Protein AF-A0A519CTB3-F1 (afdb_monomer_lite)

pLDDT: mean 75.97, std 19.86, range [38.28, 97.56]

Radius of gyration: 33.03 Å; chains: 1; bounding box: 49×67×105 Å

Structure (mmCIF, N/CA/C/O backbone):
data_AF-A0A519CTB3-F1
#
_entry.id   AF-A0A519CTB3-F1
#
loop_
_atom_site.group_PDB
_atom_site.id
_atom_site.type_symbol
_atom_site.label_atom_id
_atom_site.label_alt_id
_atom_site.label_comp_id
_atom_site.label_asym_id
_atom_site.label_entity_id
_atom_site.label_seq_id
_atom_site.pdbx_PDB_ins_code
_atom_site.Cartn_x
_atom_site.Cartn_y
_atom_site.Cartn_z
_atom_site.occupancy
_atom_site.B_iso_or_equiv
_atom_site.auth_seq_id
_atom_site.auth_comp_id
_atom_site.auth_asym_id
_atom_site.auth_atom_id
_atom_site.pdbx_PDB_model_num
ATOM 1 N N . MET A 1 1 ? 29.765 -20.180 -61.107 1.00 42.50 1 MET A N 1
ATOM 2 C CA . MET A 1 1 ? 29.931 -19.111 -60.100 1.00 42.50 1 MET A CA 1
ATOM 3 C C . MET A 1 1 ? 29.070 -17.941 -60.544 1.00 42.50 1 MET A C 1
ATOM 5 O O . MET A 1 1 ? 29.438 -17.274 -61.499 1.00 42.50 1 MET A O 1
ATOM 9 N N . ALA A 1 2 ? 27.883 -17.776 -59.957 1.00 43.88 2 ALA A N 1
ATOM 10 C CA . ALA A 1 2 ? 26.966 -16.684 -60.282 1.00 43.88 2 ALA A CA 1
ATOM 11 C C . ALA A 1 2 ? 26.947 -15.714 -59.097 1.00 43.88 2 ALA A C 1
ATOM 13 O O . ALA A 1 2 ? 26.606 -16.096 -57.981 1.00 43.88 2 ALA A O 1
ATOM 14 N N . ASN A 1 3 ? 27.407 -14.494 -59.353 1.00 51.97 3 ASN A N 1
ATOM 15 C CA . ASN A 1 3 ? 27.504 -13.402 -58.399 1.00 51.97 3 ASN A CA 1
ATOM 16 C C . ASN A 1 3 ? 26.120 -12.737 -58.291 1.00 51.97 3 ASN A C 1
ATOM 18 O O . ASN A 1 3 ? 25.707 -12.028 -59.205 1.00 51.97 3 ASN A O 1
ATOM 22 N N . LEU A 1 4 ? 25.376 -13.031 -57.222 1.00 49.34 4 LEU A N 1
ATOM 23 C CA . LEU A 1 4 ? 24.063 -12.444 -56.924 1.00 49.34 4 LEU A CA 1
ATOM 24 C C . LEU A 1 4 ? 24.237 -11.273 -55.949 1.00 49.34 4 LEU A C 1
ATOM 26 O O . LEU A 1 4 ? 23.807 -11.319 -54.801 1.00 49.34 4 LEU A O 1
ATOM 30 N N . GLY A 1 5 ? 24.900 -10.217 -56.419 1.00 56.78 5 GLY A N 1
ATOM 31 C CA . GLY A 1 5 ? 24.851 -8.895 -55.804 1.00 56.78 5 GLY A CA 1
ATOM 32 C C . GLY A 1 5 ? 23.564 -8.186 -56.214 1.00 56.78 5 GLY A C 1
ATOM 33 O O . GLY A 1 5 ? 23.578 -7.342 -57.105 1.00 56.78 5 GLY A O 1
ATOM 34 N N . THR A 1 6 ? 22.434 -8.548 -55.604 1.00 58.88 6 THR A N 1
ATOM 35 C CA . THR A 1 6 ? 21.199 -7.758 -55.698 1.00 58.88 6 THR A CA 1
ATOM 36 C C . THR A 1 6 ? 21.351 -6.526 -54.820 1.00 58.88 6 THR A C 1
ATOM 38 O O . THR A 1 6 ? 21.014 -6.520 -53.637 1.00 58.88 6 THR A O 1
ATOM 41 N N . GLU A 1 7 ? 21.940 -5.499 -55.411 1.00 60.94 7 GLU A N 1
ATOM 42 C CA . GLU A 1 7 ? 22.089 -4.180 -54.829 1.00 60.94 7 GLU A CA 1
ATOM 43 C C . GLU A 1 7 ? 20.698 -3.561 -54.593 1.00 60.94 7 GLU A C 1
ATOM 45 O O . GLU A 1 7 ? 19.914 -3.412 -55.534 1.00 60.94 7 GLU A O 1
ATOM 50 N N . LEU A 1 8 ? 20.353 -3.249 -53.334 1.00 60.72 8 LEU A N 1
ATOM 51 C CA . LEU A 1 8 ? 19.070 -2.615 -53.014 1.00 60.72 8 LEU A CA 1
ATOM 52 C C . LEU A 1 8 ? 18.963 -1.254 -53.734 1.00 60.72 8 LEU A C 1
ATOM 54 O O . LEU A 1 8 ? 19.921 -0.470 -53.716 1.00 60.72 8 LEU A O 1
ATOM 58 N N . PRO A 1 9 ? 17.807 -0.945 -54.350 1.00 66.88 9 PRO A N 1
ATOM 59 C CA . PRO A 1 9 ? 17.626 0.272 -55.130 1.00 66.88 9 PRO A CA 1
ATOM 60 C C . PRO A 1 9 ? 17.802 1.528 -54.262 1.00 66.88 9 PRO A C 1
ATOM 62 O O . PRO A 1 9 ? 17.438 1.551 -53.089 1.00 66.88 9 PRO A O 1
ATOM 65 N N . ALA A 1 10 ? 18.362 2.592 -54.848 1.00 60.34 10 ALA A N 1
ATOM 66 C CA . ALA A 1 10 ? 18.858 3.774 -54.128 1.00 60.34 10 ALA A CA 1
ATOM 67 C C . ALA A 1 10 ? 17.827 4.472 -53.212 1.00 60.34 10 ALA A C 1
ATOM 69 O O . ALA A 1 10 ? 18.208 5.069 -52.213 1.00 60.34 10 ALA A O 1
ATOM 70 N N . HIS A 1 11 ? 16.528 4.345 -53.498 1.00 60.34 11 HIS A N 1
ATOM 71 C CA . HIS A 1 11 ? 15.447 4.905 -52.675 1.00 60.34 11 HIS A CA 1
ATOM 72 C C . HIS A 1 11 ? 15.168 4.117 -51.378 1.00 60.34 11 HIS A C 1
ATOM 74 O O . HIS A 1 11 ? 14.532 4.644 -50.475 1.00 60.34 11 HIS A O 1
ATOM 80 N N . LEU A 1 12 ? 15.641 2.869 -51.279 1.00 57.09 12 LEU A N 1
ATOM 81 C CA . LEU A 1 12 ? 15.591 2.018 -50.079 1.00 57.09 12 LEU A CA 1
ATOM 82 C C . LEU A 1 12 ? 16.887 2.089 -49.256 1.00 57.09 12 LEU A C 1
ATOM 84 O O . LEU A 1 12 ? 16.923 1.632 -48.119 1.00 57.09 12 LEU A O 1
ATOM 88 N N . ARG A 1 13 ? 17.953 2.663 -49.827 1.00 61.25 13 ARG A N 1
ATOM 89 C CA . ARG A 1 13 ? 19.207 2.974 -49.123 1.00 61.25 13 ARG A CA 1
ATOM 90 C C . ARG A 1 13 ? 19.166 4.292 -48.369 1.00 61.25 13 ARG A C 1
ATOM 92 O O . ARG A 1 13 ? 20.109 4.602 -47.648 1.00 61.25 13 ARG A O 1
ATOM 99 N N . GLN A 1 14 ? 18.117 5.085 -48.565 1.00 56.69 14 GLN A N 1
ATOM 100 C CA . GLN A 1 14 ? 17.962 6.309 -47.814 1.00 56.69 14 GLN A CA 1
ATOM 101 C C . GLN A 1 14 ? 17.645 5.926 -46.377 1.00 56.69 14 GLN A C 1
ATOM 103 O O . GLN A 1 14 ? 16.571 5.405 -46.084 1.00 56.69 14 GLN A O 1
ATOM 108 N N . GLU A 1 15 ? 18.640 6.146 -45.527 1.00 58.44 15 GLU A N 1
ATOM 109 C CA . GLU A 1 15 ? 18.605 6.080 -44.079 1.00 58.44 15 GLU A CA 1
ATOM 110 C C . GLU A 1 15 ? 17.418 6.918 -43.590 1.00 58.44 15 GLU A C 1
ATOM 112 O O . GLU A 1 15 ? 17.525 8.112 -43.311 1.00 58.44 15 GLU A O 1
ATOM 117 N N . GLN A 1 16 ? 16.231 6.307 -43.574 1.00 56.34 16 GLN A N 1
ATOM 118 C CA . GLN A 1 16 ? 15.112 6.794 -42.795 1.00 56.34 16 GLN A CA 1
ATOM 119 C C . GLN A 1 16 ? 15.614 6.721 -41.368 1.00 56.34 16 GLN A C 1
ATOM 121 O O . GLN A 1 16 ? 15.609 5.654 -40.755 1.00 56.34 16 GLN A O 1
ATOM 126 N N . VAL A 1 17 ? 16.116 7.857 -40.883 1.00 60.47 17 VAL A N 1
ATOM 127 C CA . VAL A 1 17 ? 16.358 8.122 -39.472 1.00 60.47 17 VAL A CA 1
ATOM 128 C C . VAL A 1 17 ? 15.037 7.814 -38.798 1.00 60.47 17 VAL A C 1
ATOM 130 O O . VAL A 1 17 ? 14.097 8.605 -38.841 1.00 60.47 17 VAL A O 1
ATOM 133 N N . ASN A 1 18 ? 14.918 6.579 -38.325 1.00 59.16 18 ASN A N 1
ATOM 134 C CA . ASN A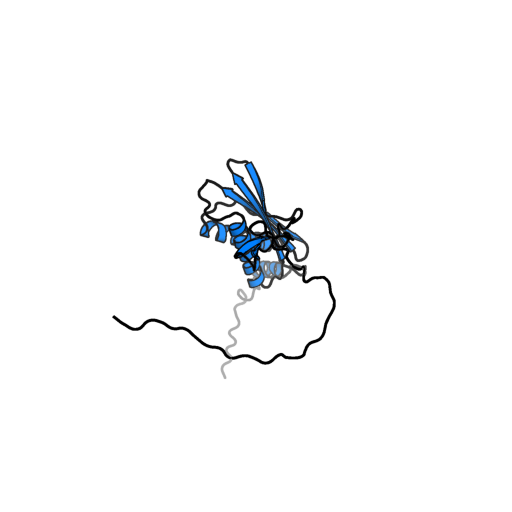 1 18 ? 13.665 6.057 -37.843 1.00 59.16 18 ASN A CA 1
ATOM 135 C C . ASN A 1 18 ? 13.367 6.896 -36.598 1.00 59.16 18 ASN A C 1
ATOM 137 O O . ASN A 1 18 ? 14.158 6.853 -35.654 1.00 59.16 18 ASN A O 1
ATOM 141 N N . PRO A 1 19 ? 12.300 7.710 -36.567 1.00 61.31 19 PRO A N 1
ATOM 142 C CA . PRO A 1 19 ? 12.021 8.538 -35.399 1.00 61.31 19 PRO A CA 1
ATOM 143 C C . PRO A 1 19 ? 11.852 7.661 -34.149 1.00 61.31 19 PRO A C 1
ATOM 145 O O . PRO A 1 19 ? 12.182 8.089 -33.048 1.00 61.31 19 PRO A O 1
ATOM 148 N N . ALA A 1 20 ? 11.461 6.391 -34.328 1.00 56.59 20 ALA A N 1
ATOM 149 C CA . ALA A 1 20 ? 11.456 5.384 -33.276 1.00 56.59 20 ALA A CA 1
ATOM 150 C C . ALA A 1 20 ? 12.860 5.041 -32.741 1.00 56.59 20 ALA A C 1
ATOM 152 O O . ALA A 1 20 ? 12.996 4.794 -31.550 1.00 56.59 20 ALA A O 1
ATOM 153 N N . ALA A 1 21 ? 13.910 5.063 -33.569 1.00 58.66 21 ALA A N 1
ATOM 154 C CA . ALA A 1 21 ? 15.285 4.841 -33.120 1.00 58.66 21 ALA A CA 1
ATOM 155 C C . ALA A 1 21 ? 15.786 5.989 -32.231 1.00 58.66 21 ALA A C 1
ATOM 157 O O . ALA A 1 21 ? 16.443 5.722 -31.232 1.00 58.66 21 ALA A O 1
ATOM 158 N N . ASN A 1 22 ? 15.406 7.240 -32.516 1.00 58.88 22 ASN A N 1
ATOM 159 C CA . ASN A 1 22 ? 15.711 8.374 -31.632 1.00 58.88 22 ASN A CA 1
ATOM 160 C C . ASN A 1 22 ? 14.874 8.366 -30.344 1.00 58.88 22 ASN A C 1
ATOM 162 O O . ASN A 1 22 ? 15.372 8.768 -29.297 1.00 58.88 22 ASN A O 1
ATOM 166 N N . ILE A 1 23 ? 13.631 7.878 -30.390 1.00 62.22 23 ILE A N 1
ATOM 167 C CA . ILE A 1 23 ? 12.803 7.690 -29.188 1.00 62.22 23 ILE A CA 1
ATOM 168 C C . ILE A 1 23 ? 13.367 6.555 -28.314 1.00 62.22 23 ILE A C 1
ATOM 170 O O . ILE A 1 23 ? 13.446 6.706 -27.098 1.00 62.22 23 ILE A O 1
ATOM 174 N N . MET A 1 24 ? 13.830 5.453 -28.915 1.00 60.41 24 MET A N 1
ATOM 175 C CA . MET A 1 24 ? 14.494 4.358 -28.194 1.00 60.41 24 MET A CA 1
ATOM 176 C C . MET A 1 24 ? 15.875 4.766 -27.659 1.00 60.41 24 MET A C 1
ATOM 178 O O . MET A 1 24 ? 16.195 4.460 -26.514 1.00 60.41 24 MET A O 1
ATOM 182 N N . ALA A 1 25 ? 16.665 5.519 -28.429 1.00 57.06 25 ALA A N 1
ATOM 183 C CA . ALA A 1 25 ? 17.944 6.065 -27.972 1.00 57.06 25 ALA A CA 1
ATOM 184 C C . ALA A 1 25 ? 17.763 7.106 -26.851 1.00 57.06 25 ALA A C 1
ATOM 186 O O . ALA A 1 25 ? 18.554 7.134 -25.913 1.00 57.06 25 ALA A O 1
ATOM 187 N N . GLY A 1 26 ? 16.693 7.909 -26.893 1.00 51.91 26 GLY A N 1
ATOM 188 C CA . GLY A 1 26 ? 16.319 8.828 -25.813 1.00 51.91 26 GLY A CA 1
ATOM 189 C C . GLY A 1 26 ? 15.826 8.120 -24.547 1.00 51.91 26 GLY A C 1
ATOM 190 O O . GLY A 1 26 ? 16.035 8.625 -23.448 1.00 51.91 26 GLY A O 1
ATOM 191 N N . ALA A 1 27 ? 15.230 6.930 -24.680 1.00 54.47 27 ALA A N 1
ATOM 192 C CA . ALA A 1 27 ? 14.841 6.086 -23.549 1.00 54.47 27 ALA A CA 1
ATOM 193 C C . ALA A 1 27 ? 16.037 5.357 -22.903 1.00 54.47 27 ALA A C 1
ATOM 195 O O . ALA A 1 27 ? 16.021 5.118 -21.700 1.00 54.47 27 ALA A O 1
ATOM 196 N N . MET A 1 28 ? 17.085 5.040 -23.674 1.00 52.53 28 MET A N 1
ATOM 197 C CA . MET A 1 28 ? 18.333 4.445 -23.160 1.00 52.53 28 MET A CA 1
ATOM 198 C C . MET A 1 28 ? 19.359 5.485 -22.675 1.00 52.53 28 MET A C 1
ATOM 200 O O . MET A 1 28 ? 20.374 5.115 -22.095 1.00 52.53 28 MET A O 1
ATOM 204 N N . GLY A 1 29 ? 19.116 6.775 -22.925 1.00 47.62 29 GLY A N 1
ATOM 205 C CA . GLY A 1 29 ? 20.031 7.880 -22.627 1.00 47.62 29 GLY A CA 1
ATOM 206 C C . GLY A 1 29 ? 19.756 8.632 -21.324 1.00 47.62 29 GLY A C 1
ATOM 207 O O . GLY A 1 29 ? 20.293 9.726 -21.154 1.00 47.62 29 GLY A O 1
ATOM 208 N N . GLN A 1 30 ? 18.935 8.098 -20.409 1.00 50.25 30 GLN A N 1
ATOM 209 C CA . GLN A 1 30 ? 18.896 8.632 -19.047 1.00 50.25 30 GLN A CA 1
ATOM 210 C C . GLN A 1 30 ? 20.240 8.324 -18.388 1.00 50.25 30 GLN A C 1
ATOM 212 O O . GLN A 1 30 ? 20.550 7.185 -18.053 1.00 50.25 30 GLN A O 1
ATOM 217 N N . SER A 1 31 ? 21.056 9.371 -18.283 1.00 43.72 31 SER A N 1
ATOM 218 C CA . SER A 1 31 ? 22.249 9.444 -17.450 1.00 43.72 31 SER A CA 1
ATOM 219 C C . SER A 1 31 ? 22.019 8.695 -16.145 1.00 43.72 31 SER A C 1
ATOM 221 O O . SER A 1 31 ? 21.027 8.968 -15.473 1.00 43.72 31 SER A O 1
ATOM 223 N N . ALA A 1 32 ? 22.938 7.780 -15.841 1.00 48.81 32 ALA A N 1
ATOM 224 C CA . ALA A 1 32 ? 22.976 6.938 -14.656 1.00 48.81 32 ALA A CA 1
ATOM 225 C C . ALA A 1 32 ? 22.819 7.760 -13.365 1.00 48.81 32 ALA A C 1
ATOM 227 O O . ALA A 1 32 ? 23.792 8.158 -12.731 1.00 48.81 32 ALA A O 1
ATOM 228 N N . VAL A 1 33 ? 21.573 8.033 -12.994 1.00 52.78 33 VAL A N 1
ATOM 229 C CA . VAL A 1 33 ? 21.164 7.943 -11.603 1.00 52.78 33 VAL A CA 1
ATOM 230 C C . VAL A 1 33 ? 21.009 6.448 -11.377 1.00 52.78 33 VAL A C 1
ATOM 232 O O . VAL A 1 33 ? 20.289 5.777 -12.116 1.00 52.78 33 VAL A O 1
ATOM 235 N N . ASP A 1 34 ? 21.813 5.903 -10.478 1.00 60.69 34 ASP A N 1
ATOM 236 C CA . ASP A 1 34 ? 21.799 4.482 -10.151 1.00 60.69 34 ASP A CA 1
ATOM 237 C C . ASP A 1 34 ? 20.467 4.208 -9.432 1.00 60.69 34 ASP A C 1
ATOM 239 O O . ASP A 1 34 ? 20.341 4.440 -8.235 1.00 60.69 34 ASP A O 1
ATOM 243 N N . GLY A 1 35 ? 19.405 3.907 -10.187 1.00 71.31 35 GLY A N 1
ATOM 244 C CA . GLY A 1 35 ? 18.074 3.689 -9.621 1.00 71.31 35 GLY A CA 1
ATOM 245 C C . GLY A 1 35 ? 16.900 3.863 -10.596 1.00 71.31 35 GLY A C 1
ATOM 246 O O . GLY A 1 35 ? 17.015 4.513 -11.640 1.00 71.31 35 GLY A O 1
ATOM 247 N N . PRO A 1 36 ? 15.735 3.267 -10.284 1.00 82.50 36 PRO A N 1
ATOM 248 C CA . PRO A 1 36 ? 14.511 3.442 -11.058 1.00 82.50 36 PRO A CA 1
ATOM 249 C C . PRO A 1 36 ? 14.002 4.886 -11.017 1.00 82.50 36 PRO A C 1
ATOM 251 O O . PRO A 1 36 ? 14.057 5.558 -9.992 1.00 82.50 36 PRO A O 1
ATOM 254 N N . SER A 1 37 ? 13.406 5.349 -12.121 1.00 89.62 37 SER A N 1
ATOM 255 C CA . SER A 1 37 ? 12.709 6.642 -12.127 1.00 89.62 37 SER A CA 1
ATOM 256 C C . SER A 1 37 ? 11.561 6.667 -11.106 1.00 89.62 37 SER A C 1
ATOM 258 O O . SER A 1 37 ? 10.799 5.704 -10.996 1.00 89.62 37 SER A O 1
ATOM 260 N N . GLU A 1 38 ? 11.364 7.799 -10.430 1.00 89.31 38 GLU A N 1
ATOM 261 C CA . GLU A 1 38 ? 10.270 7.987 -9.465 1.00 89.31 38 GLU A CA 1
ATOM 262 C C . GLU A 1 38 ? 8.888 7.723 -10.093 1.00 89.31 38 GLU A C 1
ATOM 264 O O . GLU A 1 38 ? 8.010 7.118 -9.482 1.00 89.31 38 GLU A O 1
ATOM 269 N N . ALA A 1 39 ? 8.707 8.087 -11.367 1.00 91.75 39 ALA A N 1
ATOM 270 C CA . ALA A 1 39 ? 7.480 7.807 -12.112 1.00 91.75 39 ALA A CA 1
ATOM 271 C C . ALA A 1 39 ? 7.214 6.298 -12.277 1.00 91.75 39 ALA A C 1
ATOM 273 O O . ALA A 1 39 ? 6.059 5.862 -12.241 1.00 91.75 39 ALA A O 1
ATOM 274 N N . LEU A 1 40 ? 8.270 5.496 -12.453 1.00 91.81 40 LEU A N 1
ATOM 275 C CA . LEU A 1 40 ? 8.165 4.041 -12.507 1.00 91.81 40 LEU A CA 1
ATOM 276 C C . LEU A 1 40 ? 7.801 3.472 -11.134 1.00 91.81 40 LEU A C 1
ATOM 278 O O . LEU A 1 40 ? 6.879 2.663 -11.062 1.00 91.81 40 LEU A O 1
ATOM 282 N N . LEU A 1 41 ? 8.467 3.919 -10.066 1.00 93.38 41 LEU A N 1
ATOM 283 C CA . LEU A 1 41 ? 8.158 3.501 -8.693 1.00 93.38 41 LEU A CA 1
ATOM 284 C C . LEU A 1 41 ? 6.700 3.809 -8.334 1.00 93.38 41 LEU A C 1
ATOM 286 O O . LEU A 1 41 ? 5.969 2.919 -7.903 1.00 93.38 41 LEU A O 1
ATOM 290 N N . ARG A 1 42 ? 6.229 5.022 -8.644 1.00 94.50 42 ARG A N 1
ATOM 291 C CA . ARG A 1 42 ? 4.836 5.433 -8.428 1.00 94.50 42 ARG A CA 1
ATOM 292 C C . ARG A 1 42 ? 3.849 4.540 -9.168 1.00 94.50 42 ARG A C 1
ATOM 294 O O . ARG A 1 42 ? 2.853 4.107 -8.591 1.00 94.50 42 ARG A O 1
ATOM 301 N N . ARG A 1 43 ? 4.155 4.186 -10.422 1.00 95.25 43 ARG A N 1
ATOM 302 C CA . ARG A 1 43 ? 3.344 3.243 -11.205 1.00 95.25 43 ARG A CA 1
ATOM 303 C C . ARG A 1 43 ? 3.361 1.832 -10.609 1.00 95.25 43 ARG A C 1
ATOM 305 O O . ARG A 1 43 ? 2.322 1.174 -10.616 1.00 95.25 43 ARG A O 1
ATOM 312 N N . ILE A 1 44 ? 4.507 1.353 -10.126 1.00 94.81 44 ILE A N 1
ATOM 313 C CA . ILE A 1 44 ? 4.619 0.038 -9.480 1.00 94.81 44 ILE A CA 1
ATOM 314 C C . ILE A 1 44 ? 3.739 -0.000 -8.224 1.00 94.81 44 ILE A C 1
ATOM 316 O O . ILE A 1 44 ? 2.898 -0.896 -8.120 1.00 94.81 44 ILE A O 1
ATOM 320 N N . CYS A 1 45 ? 3.858 0.994 -7.339 1.00 95.56 45 CYS A N 1
ATOM 321 C CA . CYS A 1 45 ? 3.046 1.097 -6.124 1.00 95.56 45 CYS A CA 1
ATOM 322 C C . CYS A 1 45 ? 1.552 1.156 -6.439 1.00 95.56 45 CYS A C 1
ATOM 324 O O . CYS A 1 45 ? 0.761 0.396 -5.888 1.00 95.56 45 CYS A O 1
ATOM 326 N N . GLU A 1 46 ? 1.160 2.015 -7.378 1.00 96.25 46 GLU A N 1
ATOM 327 C CA . GLU A 1 46 ? -0.235 2.190 -7.774 1.00 96.25 46 GLU A CA 1
ATOM 328 C C . GLU A 1 46 ? -0.869 0.885 -8.274 1.00 96.25 46 GLU A C 1
ATOM 330 O O . GLU A 1 46 ? -1.988 0.536 -7.887 1.00 96.25 46 GLU A O 1
ATOM 335 N N . VAL A 1 47 ? -0.157 0.135 -9.118 1.00 97.12 47 VAL A N 1
ATOM 336 C CA . VAL A 1 47 ? -0.653 -1.140 -9.648 1.00 97.12 47 VAL A CA 1
ATOM 337 C C . VAL A 1 47 ? -0.718 -2.209 -8.557 1.00 97.12 47 VAL A C 1
ATOM 339 O O . VAL A 1 47 ? -1.713 -2.936 -8.501 1.00 97.12 47 VAL A O 1
ATOM 342 N N . ALA A 1 48 ? 0.302 -2.303 -7.701 1.00 97.19 48 ALA A N 1
ATOM 343 C CA . ALA A 1 48 ? 0.350 -3.264 -6.600 1.00 97.19 48 ALA A CA 1
ATOM 344 C C . ALA A 1 48 ? -0.804 -3.032 -5.609 1.00 97.19 48 ALA A C 1
ATOM 346 O O . ALA A 1 48 ? -1.624 -3.928 -5.395 1.00 97.19 48 ALA A O 1
ATOM 347 N N . VAL A 1 49 ? -0.953 -1.800 -5.111 1.00 97.38 49 VAL A N 1
ATOM 348 C CA . VAL A 1 49 ? -2.006 -1.418 -4.157 1.00 97.38 49 VAL A CA 1
A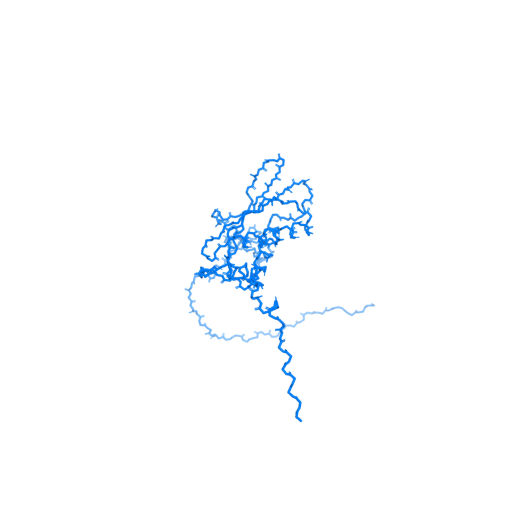TOM 349 C C . VAL A 1 49 ? -3.394 -1.658 -4.748 1.00 97.38 49 VAL A C 1
ATOM 351 O O . VAL A 1 49 ? -4.220 -2.333 -4.134 1.00 97.38 49 VAL A O 1
ATOM 354 N N . ARG A 1 50 ? -3.665 -1.200 -5.981 1.00 96.81 50 ARG A N 1
ATOM 355 C CA . ARG A 1 50 ? -4.990 -1.414 -6.593 1.00 96.81 50 ARG A CA 1
ATOM 356 C C . ARG A 1 50 ? -5.294 -2.883 -6.867 1.00 96.81 50 ARG A C 1
ATOM 358 O O . ARG A 1 50 ? -6.465 -3.263 -6.853 1.00 96.81 50 ARG A O 1
ATOM 365 N N . ARG A 1 51 ? -4.284 -3.716 -7.134 1.00 97.12 51 ARG A N 1
ATOM 366 C CA . ARG A 1 51 ? -4.481 -5.162 -7.304 1.00 97.12 51 ARG A CA 1
ATOM 367 C C . ARG A 1 51 ? -4.924 -5.805 -5.991 1.00 97.12 51 ARG A C 1
ATOM 369 O O . ARG A 1 51 ? -5.903 -6.550 -6.003 1.00 97.12 51 ARG A O 1
ATOM 376 N N . VAL A 1 52 ? -4.243 -5.497 -4.887 1.00 96.94 52 VAL A N 1
ATOM 377 C CA . VAL A 1 52 ? -4.598 -5.999 -3.550 1.00 96.94 52 VAL A CA 1
ATOM 378 C C . VAL A 1 52 ? -5.986 -5.505 -3.147 1.00 96.94 52 VAL A C 1
ATOM 380 O O . VAL A 1 52 ? -6.838 -6.323 -2.814 1.00 96.94 52 VAL A O 1
ATOM 383 N N . ALA A 1 53 ? -6.259 -4.209 -3.301 1.00 95.56 53 ALA A N 1
ATOM 384 C CA . ALA A 1 53 ? -7.541 -3.600 -2.957 1.00 95.56 53 ALA A CA 1
ATOM 385 C C . ALA A 1 53 ? -8.718 -4.277 -3.686 1.00 95.56 53 ALA A C 1
ATOM 387 O O . ALA A 1 53 ? -9.682 -4.710 -3.061 1.00 95.56 53 ALA A O 1
ATOM 388 N N . ARG A 1 54 ? -8.594 -4.504 -5.005 1.00 95.00 54 ARG A N 1
ATOM 389 C CA . ARG A 1 54 ? -9.606 -5.238 -5.792 1.00 95.00 54 ARG A CA 1
ATOM 390 C C . ARG A 1 54 ? -9.795 -6.681 -5.328 1.00 95.00 54 ARG A C 1
ATOM 392 O O . ARG A 1 54 ? -10.915 -7.175 -5.367 1.00 95.00 54 ARG A O 1
ATOM 399 N N . LYS A 1 55 ? -8.717 -7.360 -4.923 1.00 95.00 55 LYS A N 1
ATOM 400 C CA . LYS A 1 55 ? -8.768 -8.746 -4.433 1.00 95.00 55 LYS A CA 1
ATOM 401 C C . LYS A 1 55 ? -9.446 -8.841 -3.062 1.00 95.00 55 LYS A C 1
ATOM 403 O O . LYS A 1 55 ? -10.157 -9.811 -2.828 1.00 95.00 55 LYS A O 1
ATOM 408 N N . ARG A 1 56 ? -9.231 -7.849 -2.193 1.00 92.62 56 ARG A N 1
ATOM 409 C CA . ARG A 1 56 ? -9.813 -7.762 -0.843 1.00 92.62 56 ARG A CA 1
ATOM 410 C C . ARG A 1 56 ? -11.186 -7.070 -0.805 1.00 92.62 56 ARG A C 1
ATOM 412 O O . ARG A 1 56 ? -11.826 -7.043 0.234 1.00 92.62 56 ARG A O 1
ATOM 419 N N . GLY A 1 57 ? -11.658 -6.529 -1.932 1.00 92.50 57 GLY A N 1
ATOM 420 C CA . GLY A 1 57 ? -12.948 -5.832 -2.011 1.00 92.50 57 GLY A CA 1
ATOM 421 C C . GLY A 1 57 ? -12.942 -4.431 -1.393 1.00 92.50 57 GLY A C 1
ATOM 422 O O . GLY A 1 57 ? -14.003 -3.909 -1.075 1.00 92.50 57 GLY A O 1
ATOM 423 N N . VAL A 1 58 ? -11.764 -3.822 -1.245 1.00 94.19 58 VAL A N 1
ATOM 424 C CA . VAL A 1 58 ? -11.573 -2.511 -0.617 1.00 94.19 58 VAL A CA 1
ATOM 425 C C . VAL A 1 58 ? -11.423 -1.431 -1.689 1.00 94.19 58 VAL A C 1
ATOM 427 O O . VAL A 1 58 ? -10.735 -1.623 -2.697 1.00 94.19 58 VAL A O 1
ATOM 430 N N . ALA A 1 59 ? -12.064 -0.282 -1.488 1.00 94.25 59 ALA A N 1
ATOM 431 C CA . ALA A 1 59 ? -11.843 0.898 -2.314 1.00 94.25 59 ALA A CA 1
ATOM 432 C C . ALA A 1 59 ? -10.632 1.678 -1.789 1.00 94.25 59 ALA A C 1
ATOM 434 O O . ALA A 1 59 ? -10.484 1.870 -0.589 1.00 94.25 59 ALA A O 1
ATOM 435 N N . VAL A 1 60 ? -9.760 2.131 -2.689 1.00 95.19 60 VAL A N 1
ATOM 436 C CA . VAL A 1 60 ? -8.560 2.904 -2.338 1.00 95.19 60 VAL A CA 1
ATOM 437 C C . VAL A 1 60 ? -8.463 4.149 -3.200 1.00 95.19 60 VAL A C 1
ATOM 439 O O . VAL A 1 60 ? -8.758 4.113 -4.402 1.00 95.19 60 VAL A O 1
ATOM 442 N N . GLU A 1 61 ? -8.021 5.244 -2.594 1.00 94.69 61 GLU A N 1
ATOM 443 C CA . GLU A 1 61 ? -7.619 6.440 -3.321 1.00 94.69 61 GLU A CA 1
ATOM 444 C C . GLU A 1 61 ? -6.313 6.194 -4.089 1.00 94.69 61 GLU A C 1
ATOM 446 O O . GLU A 1 61 ? -5.700 5.125 -4.027 1.00 94.69 61 GLU A O 1
ATOM 451 N N . THR A 1 62 ? -5.884 7.179 -4.879 1.00 93.81 62 THR A N 1
ATOM 452 C CA . THR A 1 62 ? -4.612 7.054 -5.596 1.00 93.81 62 THR A CA 1
ATOM 453 C C . THR A 1 62 ? -3.462 7.135 -4.590 1.00 93.81 62 THR A C 1
ATOM 455 O O . THR A 1 62 ? -3.296 8.192 -3.974 1.00 93.81 62 THR A O 1
ATOM 458 N N . PRO A 1 63 ? -2.662 6.063 -4.431 1.00 94.56 63 PRO A N 1
ATOM 459 C CA . PRO A 1 63 ? -1.590 6.055 -3.452 1.00 94.56 63 PRO A CA 1
ATOM 460 C C . PRO A 1 63 ? -0.530 7.091 -3.819 1.00 94.56 63 PRO A C 1
ATOM 462 O O . PRO A 1 63 ? -0.227 7.316 -4.997 1.00 94.56 63 PRO A O 1
ATOM 465 N N . GLN A 1 64 ? 0.028 7.731 -2.800 1.00 94.50 64 GLN A N 1
ATOM 466 C CA . GLN A 1 64 ? 1.155 8.641 -2.955 1.00 94.50 64 GLN A CA 1
ATOM 467 C C . GLN A 1 64 ? 2.437 7.874 -2.653 1.00 94.50 64 GLN A C 1
ATOM 469 O O . GLN A 1 64 ? 2.463 7.055 -1.741 1.00 94.50 64 GLN A O 1
ATOM 474 N N . SER A 1 65 ? 3.491 8.118 -3.423 1.00 93.56 65 SER A N 1
ATOM 475 C CA . SER A 1 65 ? 4.787 7.484 -3.198 1.00 93.56 65 SER A CA 1
ATOM 476 C C . SER A 1 65 ? 5.898 8.507 -3.350 1.00 93.56 65 SER A C 1
ATOM 478 O O . SER A 1 65 ? 5.881 9.261 -4.326 1.00 93.56 65 SER A O 1
ATOM 480 N N . SER A 1 66 ? 6.868 8.476 -2.450 1.00 92.69 66 SER A N 1
ATOM 481 C CA . SER A 1 66 ? 8.134 9.194 -2.569 1.00 92.69 66 SER A CA 1
ATOM 482 C C . SER A 1 66 ? 9.284 8.228 -2.307 1.00 92.69 66 SER A C 1
ATOM 484 O O . SER A 1 66 ? 9.191 7.353 -1.448 1.00 92.69 66 SER A O 1
ATOM 486 N N . ALA A 1 67 ? 10.358 8.365 -3.078 1.00 89.94 67 ALA A N 1
ATOM 487 C CA . ALA A 1 67 ? 11.566 7.573 -2.904 1.00 89.94 67 ALA A CA 1
ATOM 488 C C . ALA A 1 67 ? 12.667 8.460 -2.325 1.00 89.94 67 ALA A C 1
ATOM 490 O O . ALA A 1 67 ? 12.937 9.538 -2.857 1.00 89.94 67 ALA A O 1
ATOM 491 N N . GLU A 1 68 ? 13.290 8.003 -1.247 1.00 88.50 68 GLU A N 1
ATOM 492 C CA . GLU A 1 68 ? 14.432 8.654 -0.619 1.00 88.50 68 GLU A CA 1
ATOM 493 C C . GLU A 1 68 ? 15.514 7.600 -0.388 1.00 88.50 68 GLU A C 1
ATOM 495 O O . GLU A 1 68 ? 15.312 6.655 0.370 1.00 88.50 68 GLU A O 1
ATOM 500 N N . GLN A 1 69 ? 16.650 7.742 -1.079 1.00 85.00 69 GLN A N 1
ATOM 501 C CA . GLN A 1 69 ? 17.730 6.744 -1.084 1.00 85.00 69 GLN A CA 1
ATOM 502 C C . GLN A 1 69 ? 17.197 5.357 -1.499 1.00 85.00 69 GLN A C 1
ATOM 504 O O . GLN A 1 69 ? 16.670 5.238 -2.603 1.00 85.00 69 GLN A O 1
ATOM 509 N N . ASP A 1 70 ? 17.276 4.364 -0.608 1.00 87.31 70 ASP A N 1
ATOM 510 C CA . ASP A 1 70 ? 16.792 2.988 -0.803 1.00 87.31 70 ASP A CA 1
ATOM 511 C C . ASP A 1 70 ? 15.459 2.728 -0.078 1.00 87.31 70 ASP A C 1
ATOM 513 O O . ASP A 1 70 ? 15.043 1.585 0.127 1.00 87.31 70 ASP A O 1
ATOM 517 N N . GLN A 1 71 ? 14.766 3.792 0.336 1.00 90.75 71 GLN A N 1
ATOM 518 C CA . GLN A 1 71 ? 13.506 3.704 1.057 1.00 90.75 71 GLN A CA 1
ATOM 519 C C . GLN A 1 71 ? 12.361 4.293 0.234 1.00 90.75 71 GLN A C 1
ATOM 521 O O . GLN A 1 71 ? 12.408 5.423 -0.258 1.00 90.75 71 GLN A O 1
ATOM 526 N N . LEU A 1 72 ? 11.308 3.499 0.072 1.00 93.12 72 LEU A N 1
ATOM 527 C CA . LEU A 1 72 ? 10.104 3.868 -0.649 1.00 93.12 72 LEU A CA 1
ATOM 528 C C . LEU A 1 72 ? 8.981 4.129 0.349 1.00 93.12 72 LEU A C 1
ATOM 530 O O . LEU A 1 72 ? 8.397 3.201 0.901 1.00 93.12 72 LEU A O 1
ATOM 534 N N . ASN A 1 73 ? 8.664 5.401 0.555 1.00 94.62 73 ASN A N 1
ATOM 535 C CA . ASN A 1 73 ? 7.566 5.818 1.412 1.00 94.62 73 ASN A CA 1
ATOM 536 C C . ASN A 1 73 ? 6.272 5.808 0.599 1.00 94.62 73 ASN A C 1
ATOM 538 O O . ASN A 1 73 ? 6.166 6.491 -0.423 1.00 94.62 73 ASN A O 1
ATOM 542 N N . VAL A 1 74 ? 5.286 5.028 1.035 1.00 95.50 74 VAL A N 1
ATOM 543 C CA . VAL A 1 74 ? 4.004 4.859 0.351 1.00 95.50 74 VAL A CA 1
ATOM 544 C C . VAL A 1 74 ? 2.874 5.209 1.302 1.00 95.50 74 VAL A C 1
ATOM 546 O O . VAL A 1 74 ? 2.715 4.600 2.353 1.00 95.50 74 VAL A O 1
ATOM 549 N N . THR A 1 75 ? 2.044 6.159 0.895 1.00 96.06 75 THR A N 1
ATOM 550 C CA . THR A 1 75 ? 0.831 6.541 1.613 1.00 96.06 75 THR A CA 1
ATOM 551 C C . THR A 1 75 ? -0.385 6.004 0.877 1.00 96.06 75 THR A C 1
ATOM 553 O O . THR A 1 75 ? -0.603 6.320 -0.298 1.00 96.06 75 THR A O 1
ATOM 556 N N . VAL A 1 76 ? -1.190 5.205 1.573 1.00 96.12 76 VAL A N 1
ATOM 557 C CA . VAL A 1 76 ? -2.420 4.601 1.055 1.00 96.12 76 VAL A CA 1
ATOM 558 C C . VAL A 1 76 ? -3.594 5.063 1.903 1.00 96.12 76 VAL A C 1
ATOM 560 O O . VAL A 1 76 ? -3.573 4.909 3.118 1.00 96.12 76 VAL A O 1
ATOM 563 N N . THR A 1 77 ? -4.638 5.564 1.250 1.00 95.62 77 THR A N 1
ATOM 564 C CA . THR A 1 77 ? -5.929 5.840 1.887 1.00 95.62 77 THR A CA 1
ATOM 565 C C . THR A 1 77 ? -6.947 4.854 1.342 1.00 95.62 77 THR A C 1
ATOM 567 O O . THR A 1 77 ? -7.204 4.841 0.133 1.00 95.62 77 THR A O 1
ATOM 570 N N . TYR A 1 78 ? -7.508 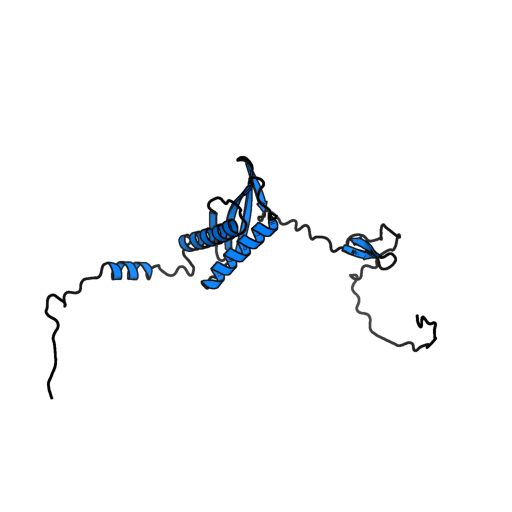4.012 2.205 1.00 94.88 78 TYR A N 1
ATOM 571 C CA . TYR A 1 78 ? -8.641 3.165 1.847 1.00 94.88 78 TYR A CA 1
ATOM 572 C C . TYR A 1 78 ? -9.949 3.783 2.332 1.00 94.88 78 TYR A C 1
ATOM 574 O O . TYR A 1 78 ? -9.960 4.542 3.293 1.00 94.88 78 TYR A O 1
ATOM 582 N N . VAL A 1 79 ? -11.048 3.489 1.646 1.00 93.19 79 VAL A N 1
ATOM 583 C CA . VAL A 1 79 ? -12.385 3.972 1.999 1.00 93.19 79 VAL A CA 1
ATOM 584 C C . VAL A 1 79 ? -13.127 2.848 2.704 1.00 93.19 79 VAL A C 1
ATOM 586 O O . VAL A 1 79 ? -13.309 1.777 2.118 1.00 93.19 79 VAL A O 1
ATOM 589 N N . ASP A 1 80 ? -13.556 3.096 3.939 1.00 90.25 80 ASP A N 1
ATOM 590 C CA . ASP A 1 80 ? -14.376 2.164 4.706 1.00 90.25 80 ASP A CA 1
ATOM 591 C C . ASP A 1 80 ? -15.861 2.522 4.568 1.00 90.25 80 ASP A C 1
ATOM 593 O O . ASP A 1 80 ? -16.361 3.475 5.168 1.00 90.25 80 ASP A O 1
ATOM 597 N N . ASP A 1 81 ? -16.574 1.748 3.750 1.00 87.19 81 ASP A N 1
ATOM 598 C CA . ASP A 1 81 ? -18.027 1.827 3.570 1.00 87.19 81 ASP A CA 1
ATOM 599 C C . ASP A 1 81 ? -18.792 0.788 4.419 1.00 87.19 81 ASP A C 1
ATOM 601 O O . ASP A 1 81 ? -19.979 0.539 4.186 1.00 87.19 81 ASP A O 1
ATOM 605 N N . GLY A 1 82 ? -18.121 0.162 5.396 1.00 84.50 82 GLY A N 1
ATOM 606 C CA . GLY A 1 82 ? -18.666 -0.895 6.248 1.00 84.50 82 GLY A CA 1
ATOM 607 C C . GLY A 1 82 ? -18.641 -2.291 5.619 1.00 84.50 82 GLY A C 1
ATOM 608 O O . GLY A 1 82 ? -19.254 -3.212 6.161 1.00 84.50 82 GLY A O 1
ATOM 609 N N . ARG A 1 83 ? -17.975 -2.466 4.467 1.00 86.12 83 ARG A N 1
ATOM 610 C CA . ARG A 1 83 ? -17.817 -3.769 3.786 1.00 86.12 83 ARG A CA 1
ATOM 611 C C . ARG A 1 83 ? -16.399 -4.323 3.841 1.00 86.12 83 ARG A C 1
ATOM 613 O O . ARG A 1 83 ? -16.173 -5.433 3.360 1.00 86.12 83 ARG A O 1
ATOM 620 N N . VAL A 1 84 ? -15.455 -3.560 4.383 1.00 90.00 84 VAL A N 1
ATOM 621 C CA . VAL A 1 84 ? -14.070 -3.993 4.562 1.00 90.00 84 VAL A CA 1
ATOM 622 C C . VAL A 1 84 ? -14.050 -5.107 5.612 1.00 90.00 84 VAL A C 1
ATOM 624 O O . VAL A 1 84 ? -14.478 -4.902 6.742 1.00 90.00 84 VAL A O 1
ATOM 627 N N . LEU A 1 85 ? -13.628 -6.310 5.209 1.00 88.94 85 LEU A N 1
ATOM 628 C CA . LEU A 1 85 ? -13.590 -7.491 6.086 1.00 88.94 85 LEU A CA 1
ATOM 629 C C . LEU A 1 85 ? -12.232 -7.700 6.758 1.00 88.94 85 LEU A C 1
ATOM 631 O O . LEU A 1 85 ? -12.160 -8.373 7.781 1.00 88.94 85 LEU A O 1
ATOM 635 N N . ASP A 1 86 ? -11.175 -7.171 6.151 1.00 92.25 86 ASP A N 1
ATOM 636 C CA . ASP A 1 86 ? -9.816 -7.283 6.665 1.00 92.25 86 ASP A CA 1
ATOM 637 C C . ASP A 1 86 ? -9.578 -6.249 7.768 1.00 92.25 86 ASP A C 1
ATOM 639 O O . ASP A 1 86 ? -10.124 -5.141 7.721 1.00 92.25 86 ASP A O 1
ATOM 643 N N . THR A 1 87 ? -8.719 -6.584 8.731 1.00 91.94 87 THR A N 1
ATOM 644 C CA . THR A 1 87 ? -8.221 -5.587 9.680 1.00 91.94 87 THR A CA 1
ATOM 645 C C . THR A 1 87 ? -7.304 -4.587 8.958 1.00 91.94 87 THR A C 1
ATOM 647 O O . THR A 1 87 ? -6.738 -4.893 7.900 1.00 91.94 87 THR A O 1
ATOM 650 N N . PRO A 1 88 ? -7.120 -3.371 9.501 1.00 91.81 88 PRO A N 1
ATOM 651 C CA . PRO A 1 88 ? -6.162 -2.414 8.949 1.00 91.81 88 PRO A CA 1
ATOM 652 C C . PRO A 1 88 ? -4.742 -2.988 8.836 1.00 91.81 88 PRO A C 1
ATOM 654 O O . PRO A 1 88 ? -4.043 -2.707 7.864 1.00 91.81 88 PRO A O 1
ATOM 657 N N . GLU A 1 89 ? -4.341 -3.829 9.790 1.00 92.25 89 GLU A N 1
ATOM 658 C CA . GLU A 1 89 ? -3.047 -4.520 9.821 1.00 92.25 89 GLU A CA 1
ATOM 659 C C . GLU A 1 89 ? -2.913 -5.529 8.679 1.00 92.25 89 GLU A C 1
ATOM 661 O O . GLU A 1 89 ? -1.934 -5.485 7.932 1.00 92.25 89 GLU A O 1
ATOM 666 N N . ASP A 1 90 ? -3.932 -6.369 8.466 1.00 94.12 90 ASP A N 1
ATOM 667 C CA . ASP A 1 90 ? -3.965 -7.331 7.359 1.00 94.12 90 ASP A CA 1
ATOM 668 C C . ASP A 1 90 ? -3.862 -6.629 5.998 1.00 94.12 90 ASP A C 1
ATOM 670 O O . ASP A 1 90 ? -3.200 -7.114 5.071 1.00 94.12 90 ASP A O 1
ATOM 674 N N . LEU A 1 91 ? -4.526 -5.476 5.861 1.00 94.50 91 LEU A N 1
ATOM 675 C CA . LEU A 1 91 ? -4.453 -4.653 4.658 1.00 94.50 91 LEU A CA 1
ATOM 676 C C . LEU A 1 91 ? -3.065 -4.046 4.480 1.00 94.50 91 LEU A C 1
ATOM 678 O O . LEU A 1 91 ? -2.517 -4.121 3.377 1.00 94.50 91 LEU A O 1
ATOM 682 N N . ALA A 1 92 ? -2.488 -3.478 5.539 1.00 95.00 92 ALA A N 1
ATOM 683 C CA . ALA A 1 92 ? -1.154 -2.898 5.501 1.00 95.00 92 ALA A CA 1
ATOM 684 C C . ALA A 1 92 ? -0.105 -3.932 5.081 1.00 95.00 92 ALA A C 1
ATOM 686 O O . ALA A 1 92 ? 0.583 -3.727 4.078 1.00 95.00 92 ALA A O 1
ATOM 687 N N . GLN A 1 93 ? -0.069 -5.084 5.753 1.00 95.25 93 GLN A N 1
ATOM 688 C CA . GLN A 1 93 ? 0.848 -6.177 5.427 1.00 95.25 93 GLN A CA 1
ATOM 689 C C . GLN A 1 93 ? 0.657 -6.663 3.987 1.00 95.25 93 GLN A C 1
ATOM 691 O O . GLN A 1 93 ? 1.624 -6.889 3.258 1.00 95.25 93 GLN A O 1
ATOM 696 N N . ALA A 1 94 ? -0.592 -6.794 3.525 1.00 96.56 94 ALA A N 1
ATOM 697 C CA . ALA A 1 94 ? -0.868 -7.222 2.158 1.00 96.56 94 ALA A CA 1
ATOM 698 C C . ALA A 1 94 ? -0.392 -6.204 1.109 1.00 96.56 94 ALA A C 1
ATOM 700 O O . ALA A 1 94 ? 0.114 -6.604 0.053 1.00 96.56 94 ALA A O 1
ATOM 701 N N . PHE A 1 95 ? -0.561 -4.903 1.366 1.00 97.06 95 PHE A N 1
ATOM 702 C CA . PHE A 1 95 ? -0.069 -3.851 0.479 1.00 97.06 95 PHE A CA 1
ATOM 703 C C . PHE A 1 95 ? 1.455 -3.819 0.449 1.00 97.06 95 PHE A C 1
ATOM 705 O O . PHE A 1 95 ? 2.030 -3.858 -0.640 1.00 97.06 95 PHE A O 1
ATOM 712 N N . GLU A 1 96 ? 2.095 -3.803 1.615 1.00 96.00 96 GLU A N 1
ATOM 713 C CA . GLU A 1 96 ? 3.548 -3.783 1.756 1.00 96.00 96 GLU A CA 1
ATOM 714 C C . GLU A 1 96 ? 4.186 -4.989 1.063 1.00 96.00 96 GLU A C 1
ATOM 716 O O . GLU A 1 96 ? 4.999 -4.823 0.150 1.00 96.00 96 GLU A O 1
ATOM 721 N N . HIS A 1 97 ? 3.716 -6.200 1.376 1.00 96.12 97 HIS A N 1
ATOM 722 C CA . HIS A 1 97 ? 4.212 -7.429 0.765 1.00 96.12 97 HIS A CA 1
ATOM 723 C C . HIS A 1 97 ? 4.054 -7.424 -0.762 1.00 96.12 97 HIS A C 1
ATOM 725 O O . HIS A 1 97 ? 4.954 -7.846 -1.498 1.00 96.12 97 HIS A O 1
ATOM 731 N N . SER A 1 98 ? 2.917 -6.931 -1.269 1.00 97.56 98 SER A N 1
ATOM 732 C CA . SER A 1 98 ? 2.691 -6.847 -2.712 1.00 97.56 98 SER A CA 1
ATOM 733 C C . SER A 1 98 ? 3.608 -5.830 -3.386 1.00 97.56 98 SER A C 1
ATOM 735 O O . SER A 1 98 ? 4.038 -6.087 -4.511 1.00 97.56 98 SER A O 1
ATOM 737 N N . ILE A 1 99 ? 3.877 -4.684 -2.758 1.00 96.31 99 ILE A N 1
ATOM 738 C CA . ILE A 1 99 ? 4.781 -3.660 -3.296 1.00 96.31 99 ILE A CA 1
ATOM 739 C C . ILE A 1 99 ? 6.209 -4.200 -3.304 1.00 96.31 99 ILE A C 1
ATOM 741 O O . ILE A 1 99 ? 6.857 -4.185 -4.349 1.00 96.31 99 ILE A O 1
ATOM 745 N N . GLN A 1 100 ? 6.665 -4.756 -2.183 1.00 95.38 100 GLN A N 1
ATOM 746 C CA . GLN A 1 100 ? 8.019 -5.275 -2.033 1.00 95.38 100 GLN A CA 1
ATOM 747 C C . GLN A 1 100 ? 8.301 -6.435 -2.992 1.00 95.38 100 GLN A C 1
ATOM 749 O O . GLN A 1 100 ? 9.324 -6.441 -3.675 1.00 95.38 100 GL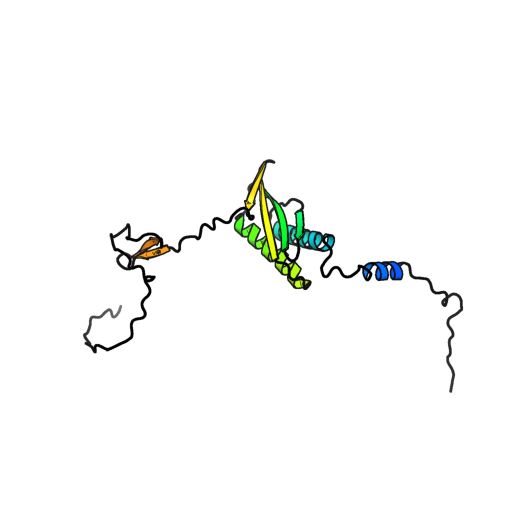N A O 1
ATOM 754 N N . THR A 1 101 ? 7.355 -7.368 -3.146 1.00 96.12 101 THR A N 1
ATOM 755 C CA . THR A 1 101 ? 7.468 -8.451 -4.137 1.00 96.12 101 THR A CA 1
ATOM 756 C C . THR A 1 101 ? 7.554 -7.892 -5.553 1.00 96.12 101 THR A C 1
ATOM 758 O O . THR A 1 101 ? 8.378 -8.325 -6.357 1.00 96.12 101 THR A O 1
ATOM 761 N N . GLU A 1 102 ? 6.716 -6.906 -5.880 1.00 95.62 102 GLU A N 1
ATOM 762 C CA . GLU A 1 102 ? 6.753 -6.275 -7.191 1.00 95.62 102 GLU A CA 1
ATOM 763 C C . GLU A 1 102 ? 8.061 -5.510 -7.414 1.00 95.62 102 GLU A C 1
ATOM 765 O O . GLU A 1 102 ? 8.493 -5.474 -8.555 1.00 95.62 102 GLU A O 1
ATOM 770 N N . LEU A 1 103 ? 8.712 -4.927 -6.408 1.00 93.88 103 LEU A N 1
ATOM 771 C CA . LEU A 1 103 ? 10.025 -4.278 -6.552 1.00 93.88 103 LEU A CA 1
ATOM 772 C C . LEU A 1 103 ? 11.143 -5.306 -6.758 1.00 93.88 103 LEU A C 1
ATOM 774 O O . LEU A 1 103 ? 11.892 -5.210 -7.735 1.00 93.88 103 LEU A O 1
ATOM 778 N N . ALA A 1 104 ? 11.170 -6.346 -5.923 1.00 93.00 104 ALA A N 1
ATOM 779 C CA . ALA A 1 104 ? 12.144 -7.430 -5.998 1.00 93.00 104 ALA A CA 1
ATOM 780 C C . ALA A 1 104 ? 12.108 -8.147 -7.359 1.00 93.00 104 ALA A C 1
ATOM 782 O O . ALA A 1 104 ? 13.151 -8.434 -7.944 1.00 93.00 104 ALA A O 1
ATOM 783 N N . LEU A 1 105 ? 10.915 -8.364 -7.928 1.00 94.12 105 LEU A N 1
ATOM 784 C CA . LEU A 1 105 ? 10.761 -8.976 -9.254 1.00 94.12 105 LEU A CA 1
ATOM 785 C C . LEU A 1 105 ? 11.350 -8.137 -10.401 1.00 94.12 105 LEU A C 1
ATOM 787 O O . LEU A 1 105 ? 11.675 -8.702 -11.445 1.00 94.12 105 LEU A O 1
ATOM 791 N N . LYS A 1 106 ? 11.491 -6.813 -10.242 1.00 92.81 106 LYS A N 1
ATOM 792 C CA . LYS A 1 106 ? 12.200 -5.961 -11.219 1.00 92.81 106 LYS A CA 1
ATOM 793 C C . LYS A 1 106 ? 13.686 -5.793 -10.885 1.00 92.81 106 LYS A C 1
ATOM 795 O O . LYS A 1 106 ? 14.388 -5.128 -11.641 1.00 92.81 106 LYS A O 1
ATOM 800 N N . GLY A 1 107 ? 14.164 -6.410 -9.804 1.00 91.25 107 GLY A N 1
ATOM 801 C CA . GLY A 1 107 ? 15.549 -6.306 -9.351 1.00 91.25 107 GLY A CA 1
ATOM 802 C C . GLY A 1 107 ? 15.859 -5.001 -8.619 1.00 91.25 107 GLY A C 1
ATOM 803 O O . GLY A 1 107 ? 17.009 -4.577 -8.629 1.00 91.25 107 GLY A O 1
ATOM 804 N N . TYR A 1 108 ? 14.852 -4.353 -8.027 1.00 91.06 108 TYR A N 1
ATOM 805 C CA . TYR A 1 108 ? 15.053 -3.172 -7.190 1.00 91.06 108 TYR A CA 1
ATOM 806 C C . TYR A 1 108 ? 15.106 -3.575 -5.717 1.00 91.06 108 TYR A C 1
ATOM 808 O O . TYR A 1 108 ? 14.194 -4.247 -5.235 1.00 91.06 108 TYR A O 1
ATOM 816 N N . ASP A 1 109 ? 16.154 -3.138 -5.022 1.00 89.62 109 ASP A N 1
ATOM 817 C CA . ASP A 1 109 ? 16.353 -3.371 -3.593 1.00 89.62 109 ASP A CA 1
ATOM 818 C C . ASP A 1 109 ? 15.927 -2.122 -2.813 1.00 89.62 109 ASP A C 1
ATOM 820 O O . ASP A 1 109 ? 16.733 -1.251 -2.514 1.00 89.62 109 ASP A O 1
ATOM 824 N N . PHE A 1 110 ? 14.617 -1.981 -2.595 1.00 90.25 110 PHE A N 1
ATOM 825 C CA . PHE A 1 110 ? 14.045 -0.891 -1.803 1.00 90.25 110 PHE A CA 1
ATOM 826 C C . PHE A 1 110 ? 13.300 -1.462 -0.605 1.00 90.25 110 PHE A C 1
ATOM 828 O O . PHE A 1 110 ? 12.498 -2.392 -0.738 1.00 90.25 110 PHE A O 1
ATOM 835 N N . SER A 1 111 ? 13.488 -0.831 0.548 1.00 90.94 111 SER A N 1
ATOM 836 C CA . SER A 1 111 ? 12.649 -1.059 1.724 1.00 90.94 111 SER A CA 1
ATOM 837 C C . SER A 1 111 ? 11.380 -0.215 1.611 1.00 90.94 111 SER A C 1
ATOM 839 O O . SER A 1 111 ? 11.452 0.973 1.303 1.00 90.94 111 SER A O 1
ATOM 841 N N . THR A 1 112 ? 10.204 -0.811 1.817 1.00 92.25 112 THR A N 1
ATOM 842 C CA . THR A 1 112 ? 8.920 -0.099 1.692 1.00 92.25 112 THR A CA 1
ATOM 843 C C . THR A 1 112 ? 8.434 0.336 3.069 1.00 92.25 112 THR A C 1
ATOM 845 O O . THR A 1 112 ? 8.234 -0.508 3.925 1.00 92.25 112 THR A O 1
ATOM 848 N N . ASN A 1 113 ? 8.192 1.631 3.269 1.00 93.69 113 ASN A N 1
ATOM 849 C CA . ASN A 1 113 ? 7.487 2.143 4.444 1.00 93.69 113 ASN A CA 1
ATOM 850 C C . ASN A 1 113 ? 6.052 2.471 4.058 1.00 93.69 113 ASN A C 1
ATOM 852 O O . ASN A 1 113 ? 5.818 3.375 3.249 1.00 93.69 113 ASN A O 1
ATOM 856 N N . LEU A 1 114 ? 5.085 1.782 4.653 1.00 94.06 114 LEU A N 1
ATOM 857 C CA . LEU A 1 114 ? 3.675 2.031 4.392 1.00 94.06 114 LEU A CA 1
ATOM 858 C C . LEU A 1 114 ? 3.057 2.917 5.482 1.00 94.06 114 LEU A C 1
ATOM 860 O O . LEU A 1 114 ? 3.147 2.626 6.670 1.00 94.06 114 LEU A O 1
ATOM 864 N N . SER A 1 115 ? 2.374 3.984 5.071 1.00 94.94 115 SER A N 1
ATOM 865 C CA . SER A 1 115 ? 1.436 4.728 5.914 1.00 94.94 115 SER A CA 1
ATOM 866 C C . SER A 1 115 ? 0.010 4.489 5.422 1.00 94.94 115 SER A C 1
ATOM 868 O O . SER A 1 115 ? -0.330 4.870 4.299 1.00 94.94 115 SER A O 1
ATOM 870 N N . LEU A 1 116 ? -0.819 3.853 6.248 1.00 94.62 116 LEU A N 1
ATOM 871 C CA . LEU A 1 116 ? -2.208 3.527 5.941 1.00 94.62 116 LEU A CA 1
ATOM 872 C C . LEU A 1 116 ? -3.161 4.495 6.643 1.00 94.62 116 LEU A C 1
ATOM 874 O O . LEU A 1 116 ? -3.092 4.703 7.855 1.00 94.62 116 LEU A O 1
ATOM 878 N N . PHE A 1 117 ? -4.092 5.033 5.868 1.00 94.88 117 PHE A N 1
ATOM 879 C CA . PHE A 1 117 ? -5.172 5.892 6.320 1.00 94.88 117 PHE A CA 1
ATOM 880 C C . PHE A 1 117 ? -6.514 5.250 5.974 1.00 94.88 117 PHE A C 1
ATOM 882 O O . PHE A 1 117 ? -6.665 4.638 4.913 1.00 94.88 117 PHE A O 1
ATOM 889 N N . CYS A 1 118 ? -7.493 5.423 6.851 1.00 92.81 118 CYS A N 1
ATOM 890 C CA . CYS A 1 118 ? -8.882 5.077 6.604 1.00 92.81 118 CYS A CA 1
ATOM 891 C C . CYS A 1 118 ? -9.667 6.359 6.348 1.00 92.81 118 CYS A C 1
ATOM 893 O O . CYS A 1 118 ? -9.576 7.308 7.123 1.00 92.81 118 CYS A O 1
ATOM 895 N N . SER A 1 119 ? -10.433 6.394 5.263 1.00 92.94 119 SER A N 1
ATOM 896 C CA . SER A 1 119 ? -11.434 7.421 5.035 1.00 92.94 119 SER A CA 1
ATOM 897 C C . SER A 1 119 ? -12.817 6.868 5.337 1.00 92.94 119 SER A C 1
ATOM 899 O O . SER A 1 119 ? -13.292 5.959 4.649 1.00 92.94 119 SER A O 1
ATOM 901 N N . LYS A 1 120 ? -13.473 7.444 6.343 1.00 89.69 120 LYS A N 1
ATOM 902 C CA . LYS A 1 120 ? -14.841 7.114 6.734 1.00 89.69 120 LYS A CA 1
ATOM 903 C C . LYS A 1 120 ? -15.675 8.385 6.698 1.00 89.69 120 LYS A C 1
ATOM 905 O O . LYS A 1 120 ? -15.335 9.379 7.323 1.00 89.69 120 LYS A O 1
ATOM 910 N N . GLU A 1 121 ? -16.732 8.378 5.888 1.00 82.88 121 GLU A N 1
ATOM 911 C CA . GLU A 1 121 ? -17.663 9.514 5.745 1.00 82.88 121 GLU A CA 1
ATOM 912 C C . GLU A 1 121 ? -17.000 10.863 5.376 1.00 82.88 121 GLU A C 1
ATOM 914 O O . GLU A 1 121 ? -17.560 11.931 5.608 1.00 82.88 121 GLU A O 1
ATOM 919 N N . GLY A 1 122 ? -15.828 10.822 4.732 1.00 77.19 122 GLY A N 1
ATOM 920 C CA . GLY A 1 122 ? -15.075 12.011 4.319 1.00 77.19 122 GLY A CA 1
ATOM 921 C C . GLY A 1 122 ? -14.064 12.519 5.351 1.00 77.19 122 GLY A C 1
ATOM 922 O O . GLY A 1 122 ? -13.308 13.438 5.039 1.00 77.19 122 GLY A O 1
ATOM 923 N N . GLU A 1 123 ? -13.993 11.905 6.531 1.00 84.38 123 GLU A N 1
ATOM 924 C CA . GLU A 1 123 ? -12.913 12.113 7.497 1.00 84.38 123 GLU A CA 1
ATOM 925 C C . GLU A 1 123 ? -11.790 11.105 7.228 1.00 84.38 123 GLU A C 1
ATOM 927 O O . GLU A 1 123 ? -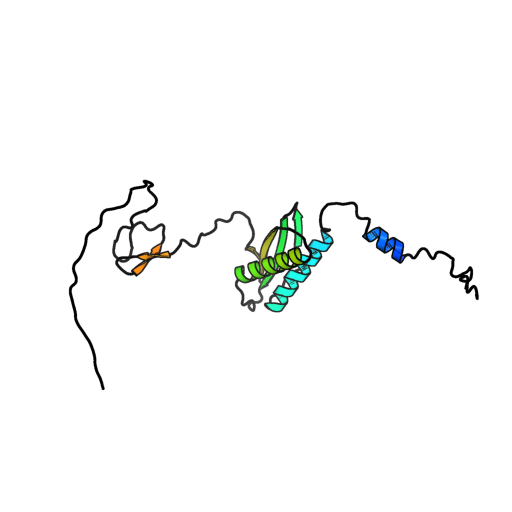12.061 9.959 6.873 1.00 84.38 123 GLU A O 1
ATOM 932 N N . ILE A 1 124 ? -10.530 11.547 7.314 1.00 88.12 124 ILE A N 1
ATOM 933 C CA . ILE A 1 124 ? -9.342 10.716 7.069 1.00 88.12 124 ILE A CA 1
ATOM 934 C C . ILE A 1 124 ? -8.609 10.526 8.395 1.00 88.12 124 ILE A C 1
ATOM 936 O O . ILE A 1 124 ? -8.078 11.485 8.957 1.00 88.12 124 ILE A O 1
ATOM 940 N N . GLU A 1 125 ? -8.536 9.284 8.858 1.00 87.44 125 GLU A N 1
ATOM 941 C CA . GLU A 1 125 ? -7.840 8.878 10.075 1.00 87.44 125 GLU A CA 1
ATOM 942 C C . GLU A 1 125 ? -6.578 8.087 9.719 1.00 87.44 125 GLU A C 1
ATOM 944 O O . GLU A 1 125 ? -6.598 7.208 8.855 1.00 87.44 125 GLU A O 1
ATOM 949 N N . LYS A 1 126 ? -5.452 8.398 10.370 1.00 85.81 126 LYS A N 1
ATOM 950 C CA . LYS A 1 126 ? -4.210 7.630 10.215 1.00 85.81 126 LYS A CA 1
ATOM 951 C C . LYS A 1 126 ? -4.291 6.385 11.093 1.00 85.81 126 LYS A C 1
ATOM 953 O O . LYS A 1 126 ? -4.455 6.526 12.299 1.00 85.81 126 LYS A O 1
ATOM 958 N N . LEU A 1 127 ? -4.137 5.204 10.499 1.00 84.56 127 LEU A N 1
ATOM 959 C CA . LEU A 1 127 ? -4.177 3.933 11.226 1.00 84.56 127 LEU A CA 1
ATOM 960 C C . LEU A 1 127 ? -2.785 3.338 11.431 1.00 84.56 127 LEU A C 1
ATOM 962 O O . LEU A 1 127 ? -2.459 2.923 12.533 1.00 84.56 127 LEU A O 1
ATOM 966 N N . ILE A 1 128 ? -1.953 3.310 10.386 1.00 81.06 128 ILE A N 1
ATOM 967 C CA . ILE A 1 128 ? -0.626 2.671 10.419 1.00 81.06 128 ILE A CA 1
ATOM 968 C C . ILE A 1 128 ? 0.398 3.612 9.773 1.00 81.06 128 ILE A C 1
ATOM 970 O O . ILE A 1 128 ? 0.072 4.341 8.836 1.00 81.06 128 ILE A O 1
ATOM 974 N N . GLY A 1 129 ? 1.635 3.628 10.272 1.00 67.38 129 GLY A N 1
ATOM 975 C CA . GLY A 1 129 ? 2.767 4.343 9.672 1.00 67.38 129 GLY A CA 1
ATOM 976 C C . GLY A 1 129 ? 3.591 5.115 10.698 1.00 67.38 129 GLY A C 1
ATOM 977 O O . GLY A 1 129 ? 3.035 5.811 11.549 1.00 67.38 129 GLY A O 1
ATOM 978 N N . GLN A 1 130 ? 4.918 5.043 10.585 1.00 50.53 130 GLN A N 1
ATOM 979 C CA . GLN A 1 130 ? 5.862 5.528 11.594 1.00 50.53 130 GLN A CA 1
ATOM 980 C C . GLN A 1 130 ? 5.693 7.020 11.926 1.00 50.53 130 GLN A C 1
ATOM 982 O O . GLN A 1 130 ? 6.079 7.922 11.186 1.00 50.53 130 GLN A O 1
ATOM 987 N N . ALA A 1 131 ? 5.108 7.274 13.089 1.00 39.41 131 ALA A N 1
ATOM 988 C CA . ALA A 1 131 ? 5.564 8.299 14.007 1.00 39.41 131 ALA A CA 1
ATOM 989 C C . ALA A 1 131 ? 5.638 7.570 15.346 1.00 39.41 131 ALA A C 1
ATOM 991 O O . ALA A 1 131 ? 4.600 7.378 15.969 1.00 39.41 131 ALA A O 1
ATOM 992 N N . SER A 1 132 ? 6.841 7.105 15.706 1.00 39.53 132 SER A N 1
ATOM 993 C CA . SER A 1 132 ? 7.128 6.367 16.946 1.00 39.53 132 SER A CA 1
ATOM 994 C C . SER A 1 132 ? 6.266 5.117 17.131 1.00 39.53 132 SER A C 1
ATOM 996 O O . SER A 1 132 ? 5.187 5.162 17.710 1.00 39.53 132 SER A O 1
ATOM 998 N N . GLU A 1 133 ? 6.785 3.993 16.645 1.00 41.53 133 GLU A N 1
ATOM 999 C CA . GLU A 1 133 ? 6.469 2.681 17.197 1.00 41.53 133 GLU A CA 1
ATOM 1000 C C . GLU A 1 133 ? 6.808 2.711 18.700 1.00 41.53 133 GLU A C 1
ATOM 1002 O O . GLU A 1 133 ? 7.935 2.453 19.111 1.00 41.53 133 GLU A O 1
ATOM 1007 N N . GLU A 1 134 ? 5.834 3.063 19.537 1.00 38.62 134 GLU A N 1
ATOM 1008 C CA . GLU A 1 134 ? 5.565 2.223 20.696 1.00 38.62 134 GLU A CA 1
ATOM 1009 C C . GLU A 1 134 ? 5.004 0.948 20.078 1.00 38.62 134 GLU A C 1
ATOM 1011 O O . GLU A 1 134 ? 3.819 0.843 19.768 1.00 38.62 134 GLU A O 1
ATOM 1016 N N . VAL A 1 135 ? 5.914 0.036 19.733 1.00 45.28 135 VAL A N 1
ATOM 1017 C CA . VAL A 1 135 ? 5.559 -1.365 19.591 1.00 45.28 135 VAL A CA 1
ATOM 1018 C C . VAL A 1 135 ? 4.921 -1.676 20.940 1.00 45.28 135 VAL A C 1
ATOM 1020 O O . VAL A 1 135 ? 5.617 -1.718 21.954 1.00 45.28 135 VAL A O 1
ATOM 1023 N N . GLU A 1 136 ? 3.595 -1.786 20.995 1.00 43.78 136 GLU A N 1
ATOM 1024 C CA . GLU A 1 136 ? 2.995 -2.668 21.982 1.00 43.78 136 GLU A CA 1
ATOM 1025 C C . GLU A 1 136 ? 3.550 -4.041 21.603 1.00 43.78 136 GLU A C 1
ATOM 1027 O O . GLU A 1 136 ? 2.990 -4.752 20.772 1.00 43.78 136 GLU A O 1
ATOM 1032 N N . GLU A 1 137 ? 4.757 -4.342 22.094 1.00 52.56 137 GLU A N 1
ATOM 1033 C CA . GLU A 1 137 ? 5.229 -5.704 22.232 1.00 52.56 137 GLU A CA 1
ATOM 1034 C C . GLU A 1 137 ? 4.067 -6.385 22.944 1.00 52.56 137 GLU A C 1
ATOM 1036 O O . GLU A 1 137 ? 3.760 -6.045 24.088 1.00 52.56 137 GLU A O 1
ATOM 1041 N N . GLU A 1 138 ? 3.313 -7.215 22.219 1.00 53.81 138 GLU A N 1
ATOM 1042 C CA . GLU A 1 138 ? 2.340 -8.110 22.822 1.00 53.81 138 GLU A CA 1
ATOM 1043 C C . GLU A 1 138 ? 3.135 -8.914 23.851 1.00 53.81 138 GLU A C 1
ATOM 1045 O O . GLU A 1 138 ? 3.810 -9.872 23.483 1.00 53.81 138 GLU A O 1
ATOM 1050 N N . GLU A 1 139 ? 3.154 -8.442 25.105 1.00 60.78 139 GLU A N 1
ATOM 1051 C CA . GLU A 1 139 ? 3.926 -9.049 26.185 1.00 60.78 139 GLU A CA 1
ATOM 1052 C C . GLU A 1 139 ? 3.610 -10.543 26.168 1.00 60.78 139 GLU A C 1
ATOM 1054 O O . GLU A 1 139 ? 2.443 -10.935 26.312 1.00 60.78 139 GLU A O 1
ATOM 1059 N N . GLU A 1 140 ? 4.630 -11.369 25.925 1.00 69.12 140 GLU A N 1
ATOM 1060 C CA . GLU A 1 140 ? 4.454 -12.807 25.781 1.00 69.12 140 GLU A CA 1
ATOM 1061 C C . GLU A 1 140 ? 3.760 -13.346 27.044 1.00 69.12 140 GLU A C 1
ATOM 1063 O O . GLU A 1 140 ? 4.195 -13.127 28.177 1.00 69.12 140 GLU A O 1
ATOM 1068 N N . MET A 1 141 ? 2.602 -13.983 26.854 1.00 81.75 141 MET A N 1
ATOM 1069 C CA . MET A 1 141 ? 1.810 -14.532 27.952 1.00 81.75 141 MET A CA 1
ATOM 1070 C C . MET A 1 141 ? 2.260 -15.965 28.238 1.00 81.75 141 MET A C 1
ATOM 1072 O O . MET A 1 141 ? 2.139 -16.848 27.385 1.00 81.75 141 MET A O 1
ATOM 1076 N N . PHE A 1 142 ? 2.721 -16.212 29.461 1.00 81.62 142 PHE A N 1
ATOM 1077 C CA . PHE A 1 142 ? 3.189 -17.510 29.937 1.00 81.62 142 PHE A CA 1
ATOM 1078 C C . PHE A 1 142 ? 2.110 -18.221 30.759 1.00 81.62 142 PHE A C 1
ATOM 1080 O O . PHE A 1 142 ? 1.235 -17.598 31.357 1.00 81.62 142 PHE A O 1
ATOM 1087 N N . ALA A 1 143 ? 2.156 -19.552 30.807 1.00 87.94 143 ALA A N 1
ATOM 1088 C CA . ALA A 1 143 ? 1.328 -20.330 31.726 1.00 87.94 143 ALA A CA 1
ATOM 1089 C C . ALA A 1 143 ? 2.088 -20.537 33.042 1.00 87.94 143 ALA A C 1
ATOM 1091 O O . ALA A 1 143 ? 3.207 -21.043 33.045 1.00 87.94 143 ALA A O 1
ATOM 1092 N N . CYS A 1 144 ? 1.480 -20.166 34.167 1.00 87.25 144 CYS A N 1
ATOM 1093 C CA . CYS A 1 144 ? 2.057 -20.370 35.491 1.00 87.25 144 CYS A CA 1
ATOM 1094 C C . CYS A 1 144 ? 2.269 -21.865 35.781 1.00 87.25 144 CYS A C 1
ATOM 1096 O O . CYS A 1 144 ? 1.307 -22.627 35.794 1.00 87.25 144 CYS A O 1
ATOM 1098 N N . GLU A 1 145 ? 3.485 -22.273 36.144 1.00 84.88 145 GLU A N 1
ATOM 1099 C CA . GLU A 1 145 ? 3.841 -23.688 36.362 1.00 84.88 145 GLU A CA 1
ATOM 1100 C C . GLU A 1 145 ? 3.080 -24.394 37.501 1.00 84.88 145 GLU A C 1
ATOM 1102 O O . GLU A 1 145 ? 3.067 -25.623 37.583 1.00 84.88 145 GLU A O 1
ATOM 1107 N N . ILE A 1 146 ? 2.467 -23.637 38.417 1.00 87.12 146 ILE A N 1
ATOM 1108 C CA . ILE A 1 146 ? 1.778 -24.193 39.593 1.00 87.12 146 ILE A CA 1
ATOM 1109 C C . ILE A 1 146 ? 0.281 -24.387 39.341 1.00 87.12 146 ILE A C 1
ATOM 1111 O O . ILE A 1 146 ? -0.326 -25.308 39.893 1.00 87.12 146 ILE A O 1
ATOM 1115 N N . CYS A 1 147 ? -0.336 -23.505 38.554 1.00 90.25 147 CYS A N 1
ATOM 1116 C CA . CYS A 1 147 ? -1.792 -23.469 38.398 1.00 90.25 147 CYS A CA 1
ATOM 1117 C C . CYS A 1 147 ? -2.279 -23.365 36.949 1.00 90.25 147 CYS A C 1
ATOM 1119 O O . CYS A 1 147 ? -3.487 -23.264 36.739 1.00 90.25 147 CYS A O 1
ATOM 1121 N N . ASP A 1 148 ? -1.362 -23.362 35.980 1.00 86.75 148 ASP A N 1
ATOM 1122 C CA . ASP A 1 148 ? -1.603 -23.191 34.543 1.00 86.75 148 ASP A CA 1
ATOM 1123 C C . ASP A 1 148 ? -2.385 -21.909 34.180 1.00 86.75 148 ASP A C 1
ATOM 1125 O O . ASP A 1 148 ? -2.970 -21.798 33.102 1.00 86.75 148 ASP A O 1
ATOM 1129 N N . GLY A 1 149 ? -2.416 -20.919 35.079 1.00 85.56 149 GLY A N 1
ATOM 1130 C CA . GLY A 1 149 ? -3.024 -19.612 34.834 1.00 85.56 149 GLY A CA 1
ATOM 1131 C C . GLY A 1 149 ? -2.160 -18.766 33.902 1.00 85.56 149 GLY A C 1
ATOM 1132 O O . GLY A 1 149 ? -0.945 -18.719 34.079 1.00 85.56 149 GLY A O 1
ATOM 1133 N N . LEU A 1 150 ? -2.779 -18.095 32.930 1.00 87.75 150 LEU A N 1
ATOM 1134 C CA . LEU A 1 150 ? -2.082 -17.178 32.025 1.00 87.75 150 LEU A CA 1
ATOM 1135 C C . LEU A 1 150 ? -1.590 -15.943 32.794 1.00 87.75 150 LEU A C 1
ATOM 1137 O O . LEU A 1 150 ? -2.373 -15.305 33.498 1.00 87.75 150 LEU A O 1
ATOM 1141 N N . VAL A 1 151 ? -0.306 -15.627 32.655 1.00 89.69 151 VAL A N 1
ATOM 1142 C CA . VAL A 1 151 ? 0.394 -14.506 33.299 1.00 89.69 151 VAL A CA 1
ATOM 1143 C C . VAL A 1 151 ? 1.244 -13.759 32.277 1.00 89.69 151 VAL A C 1
ATOM 1145 O O . VAL A 1 151 ? 1.638 -14.341 31.268 1.00 89.69 151 VAL A O 1
ATOM 1148 N N . LYS A 1 152 ? 1.501 -12.471 32.508 1.00 88.00 152 LYS A N 1
ATOM 1149 C CA . LYS A 1 152 ? 2.381 -11.661 31.653 1.00 88.00 152 LYS A CA 1
ATOM 1150 C C . LYS A 1 152 ? 3.833 -11.815 32.093 1.00 88.00 152 LYS A C 1
ATOM 1152 O O . LYS A 1 152 ? 4.075 -12.025 33.277 1.00 88.00 152 LYS A O 1
ATOM 1157 N N . ASP A 1 153 ? 4.779 -11.633 31.175 1.00 79.19 153 ASP A N 1
ATOM 1158 C CA . ASP A 1 153 ? 6.219 -11.648 31.493 1.00 79.19 153 ASP A CA 1
ATOM 1159 C C . ASP A 1 153 ? 6.620 -10.602 32.552 1.00 79.19 153 ASP A C 1
ATOM 1161 O O . ASP A 1 153 ? 7.515 -10.808 33.363 1.00 79.19 153 ASP A O 1
ATOM 1165 N N . SER A 1 154 ? 5.909 -9.472 32.598 1.00 79.94 154 SER A N 1
ATOM 1166 C CA . SER A 1 154 ? 6.143 -8.407 33.578 1.00 79.94 154 SER A CA 1
ATOM 1167 C C . SER A 1 154 ? 5.598 -8.716 34.984 1.00 79.94 154 SER A C 1
ATOM 1169 O O . SER A 1 154 ? 5.976 -8.050 35.960 1.00 79.94 154 SER A O 1
ATOM 1171 N N . ASP A 1 155 ? 4.733 -9.725 35.130 1.00 83.50 155 ASP A N 1
ATOM 1172 C CA . ASP A 1 155 ? 4.153 -10.105 36.415 1.00 83.50 155 ASP A CA 1
ATOM 1173 C C . ASP A 1 155 ? 5.150 -10.958 37.211 1.00 83.50 155 ASP A C 1
ATOM 1175 O O . ASP A 1 155 ? 5.416 -12.101 36.874 1.00 83.50 155 ASP A O 1
ATOM 1179 N N . ASN A 1 156 ? 5.649 -10.439 38.336 1.00 85.69 156 ASN A N 1
ATOM 1180 C CA . ASN A 1 156 ? 6.568 -11.168 39.229 1.00 85.69 156 ASN A CA 1
ATOM 1181 C C . ASN A 1 156 ? 5.856 -12.207 40.128 1.00 85.69 156 ASN A C 1
ATOM 1183 O O . ASN A 1 156 ? 6.498 -12.999 40.823 1.00 85.69 156 ASN A O 1
ATOM 1187 N N . GLU A 1 157 ? 4.521 -12.197 40.153 1.00 89.19 157 GLU A N 1
ATOM 1188 C CA . GLU A 1 157 ? 3.701 -13.095 40.964 1.00 89.19 157 GLU A CA 1
ATOM 1189 C C . GLU A 1 157 ? 2.423 -13.478 40.213 1.00 89.19 157 GLU A C 1
ATOM 1191 O O . GLU A 1 157 ? 1.740 -12.635 39.635 1.00 89.19 157 GLU A O 1
ATOM 1196 N N . CYS A 1 158 ? 2.059 -14.759 40.257 1.00 90.69 158 CYS A N 1
ATOM 1197 C CA . CYS A 1 158 ? 0.850 -15.249 39.617 1.00 90.69 158 CYS A CA 1
ATOM 1198 C C . CYS A 1 158 ? -0.415 -14.725 40.328 1.00 90.69 158 CYS A C 1
ATOM 1200 O O . CYS A 1 158 ? -0.681 -15.139 41.462 1.00 90.69 158 CYS A O 1
ATOM 1202 N N . PRO A 1 159 ? -1.300 -13.958 39.662 1.00 88.50 159 PRO A N 1
ATOM 1203 C CA . PRO A 1 159 ? -2.529 -13.434 40.266 1.00 88.50 159 PRO A CA 1
ATOM 1204 C C . PRO A 1 159 ? -3.563 -14.523 40.602 1.00 88.50 159 PRO A C 1
ATOM 1206 O O . PRO A 1 159 ? -4.517 -14.274 41.339 1.00 88.50 159 PRO A O 1
ATOM 1209 N N . HIS A 1 160 ? -3.393 -15.739 40.075 1.00 84.56 160 HIS A N 1
ATOM 1210 C CA . HIS A 1 160 ? -4.299 -16.860 40.318 1.00 84.56 160 HIS A CA 1
ATOM 1211 C C . HIS A 1 160 ? -3.935 -17.694 41.552 1.00 84.56 160 HIS A C 1
ATOM 1213 O O . HIS A 1 160 ? -4.832 -18.250 42.187 1.00 84.56 160 HIS A O 1
ATOM 1219 N N . CYS A 1 161 ? -2.647 -17.805 41.895 1.00 89.62 161 CYS A N 1
ATOM 1220 C CA . CYS A 1 161 ? -2.192 -18.700 42.967 1.00 89.62 161 CYS A CA 1
ATOM 1221 C C . CYS A 1 161 ? -1.115 -18.124 43.900 1.00 89.62 161 CYS A C 1
ATOM 1223 O O . CYS A 1 161 ? -0.783 -18.776 44.889 1.00 89.62 161 CYS A O 1
ATOM 1225 N N . GLY A 1 162 ? -0.597 -16.925 43.623 1.00 86.31 162 GLY A N 1
ATOM 1226 C CA . GLY A 1 162 ? 0.436 -16.265 44.425 1.00 86.31 162 GLY A CA 1
ATOM 1227 C C . GLY A 1 162 ? 1.829 -16.887 44.297 1.00 86.31 162 GLY A C 1
ATOM 1228 O O . GLY A 1 162 ? 2.662 -16.745 45.189 1.00 86.31 162 GLY A O 1
ATOM 1229 N N . ALA A 1 163 ? 2.077 -17.651 43.230 1.00 85.31 163 ALA A N 1
ATOM 1230 C CA . ALA A 1 163 ? 3.401 -18.186 42.935 1.00 85.31 163 ALA A CA 1
ATOM 1231 C C . ALA A 1 163 ? 4.331 -17.054 42.485 1.00 85.31 163 ALA A C 1
ATOM 1233 O O . ALA A 1 163 ? 3.980 -16.343 41.549 1.00 85.31 163 ALA A O 1
ATOM 1234 N N . MET A 1 164 ? 5.495 -16.903 43.118 1.00 86.88 164 MET A N 1
ATOM 1235 C CA . MET A 1 164 ? 6.533 -15.985 42.641 1.00 86.88 164 MET A CA 1
ATOM 1236 C C . MET A 1 164 ? 7.351 -16.661 41.540 1.00 86.88 164 MET A C 1
ATOM 1238 O O . MET A 1 164 ? 7.715 -17.830 41.689 1.00 86.88 164 MET A O 1
ATOM 1242 N N . PHE A 1 165 ? 7.623 -15.934 40.461 1.00 81.81 165 PHE A N 1
ATOM 1243 C CA . PHE A 1 165 ? 8.455 -16.408 39.356 1.00 81.81 165 PHE A CA 1
ATOM 1244 C C . PHE A 1 165 ? 9.928 -16.068 39.629 1.00 81.81 165 PHE A C 1
ATOM 1246 O O . PHE A 1 165 ? 10.225 -15.057 40.265 1.00 81.81 165 PHE A O 1
ATOM 1253 N N . GLU A 1 166 ? 10.856 -16.940 39.228 1.00 71.38 166 GLU A N 1
ATOM 1254 C CA . GLU A 1 166 ? 12.294 -16.672 39.346 1.00 71.38 166 GLU A CA 1
ATOM 1255 C C . GLU A 1 166 ? 12.791 -16.030 38.042 1.00 71.38 166 GLU A C 1
ATOM 1257 O O . GLU A 1 166 ? 12.788 -16.682 37.001 1.00 71.38 166 GLU A O 1
ATOM 1262 N N . ASP A 1 167 ? 13.231 -14.768 38.096 1.00 58.25 167 ASP A N 1
ATOM 1263 C CA . ASP A 1 167 ? 13.845 -14.088 36.948 1.00 58.25 167 ASP A CA 1
ATOM 1264 C C . ASP A 1 167 ? 15.177 -14.775 36.582 1.00 58.25 167 ASP A C 1
ATOM 1266 O O . ASP A 1 167 ? 16.190 -14.627 37.279 1.00 58.25 167 ASP A O 1
ATOM 1270 N N . GLU A 1 168 ? 15.215 -15.518 35.472 1.00 56.91 168 GLU A N 1
ATOM 1271 C CA . GLU A 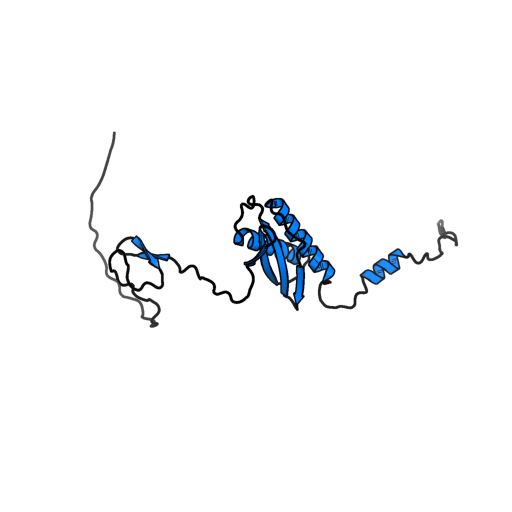1 168 ? 16.439 -16.184 34.992 1.00 56.91 168 GLU A CA 1
ATOM 1272 C C . GLU A 1 168 ? 17.492 -15.219 34.392 1.00 56.91 168 GLU A C 1
ATOM 1274 O O . GLU A 1 168 ? 18.550 -15.673 33.954 1.00 56.91 168 GLU A O 1
ATOM 1279 N N . ASP A 1 169 ? 17.292 -13.892 34.441 1.00 51.06 169 ASP A N 1
ATOM 1280 C CA . ASP A 1 169 ? 18.222 -12.897 33.867 1.00 51.06 169 ASP A CA 1
ATOM 1281 C C . ASP A 1 169 ? 19.136 -12.180 34.889 1.00 51.06 169 ASP A C 1
ATOM 1283 O O . ASP A 1 169 ? 19.582 -11.046 34.702 1.00 51.06 169 ASP A O 1
ATOM 1287 N N . SER A 1 170 ? 19.503 -12.857 35.983 1.00 45.81 170 SER A N 1
ATOM 1288 C CA . SER A 1 170 ? 20.651 -12.444 36.809 1.00 45.81 170 SER A CA 1
ATOM 1289 C C . SER A 1 170 ? 21.859 -13.353 36.561 1.00 45.81 170 SER A C 1
ATOM 1291 O O . SER A 1 170 ? 22.098 -14.361 37.225 1.00 45.81 170 SER A O 1
ATOM 1293 N N . GLY A 1 171 ? 22.651 -12.984 35.551 1.00 46.84 171 GLY A N 1
ATOM 1294 C CA . GLY A 1 171 ? 23.792 -13.756 35.065 1.00 46.84 171 GLY A CA 1
ATOM 1295 C C . GLY A 1 171 ? 24.753 -14.291 36.141 1.00 46.84 171 GLY A C 1
ATOM 1296 O O . GLY A 1 171 ? 25.374 -13.554 36.911 1.00 46.84 171 GLY A O 1
ATOM 1297 N N . SER A 1 172 ? 24.975 -15.608 36.110 1.00 38.28 172 SER A N 1
ATOM 1298 C CA . SER A 1 172 ? 26.206 -16.282 36.548 1.00 38.28 172 SER A CA 1
ATOM 1299 C C . SER A 1 172 ? 26.284 -17.687 35.931 1.00 38.28 172 SER A C 1
ATOM 1301 O O . SER A 1 172 ? 25.370 -18.481 36.142 1.00 38.28 172 SER A O 1
ATOM 1303 N N . PRO A 1 173 ? 27.370 -18.072 35.226 1.00 51.62 173 PRO A N 1
ATOM 1304 C CA . PRO A 1 173 ? 27.496 -19.421 34.697 1.00 51.62 173 PRO A CA 1
ATOM 1305 C C . PRO A 1 173 ? 27.902 -20.355 35.840 1.00 51.62 173 PRO A C 1
ATOM 1307 O O . PRO A 1 173 ? 28.994 -20.228 36.398 1.00 51.62 173 PRO A O 1
ATOM 1310 N N . LYS A 1 174 ? 27.048 -21.314 36.205 1.00 44.25 174 LYS A N 1
ATOM 1311 C CA . LYS A 1 174 ? 27.409 -22.369 37.161 1.00 44.25 174 LYS A CA 1
ATOM 1312 C C . LYS A 1 174 ? 27.186 -23.753 36.557 1.00 44.25 174 LYS A C 1
ATOM 1314 O O . LYS A 1 174 ? 26.108 -24.318 36.620 1.00 44.25 174 LYS A O 1
ATOM 1319 N N . SER A 1 175 ? 28.272 -24.263 35.971 1.00 40.06 175 SER A N 1
ATOM 1320 C CA . SER A 1 175 ? 28.806 -25.623 36.168 1.00 40.06 175 SER A CA 1
ATOM 1321 C C . SER A 1 175 ? 27.806 -26.774 36.383 1.00 40.06 175 SER A C 1
ATOM 1323 O O . SER A 1 175 ? 27.225 -26.895 37.459 1.00 40.06 175 SER A O 1
ATOM 1325 N N . GLY A 1 176 ? 27.744 -27.726 35.445 1.00 40.94 176 GLY A N 1
ATOM 1326 C CA . GLY A 1 176 ? 27.296 -29.098 35.762 1.00 40.94 176 GLY A CA 1
ATOM 1327 C C . GLY A 1 176 ? 28.325 -29.878 36.614 1.00 40.94 176 GLY A C 1
ATOM 1328 O O . GLY A 1 176 ? 29.389 -29.337 36.920 1.00 40.94 176 GLY A O 1
ATOM 1329 N N . PRO A 1 177 ? 28.153 -31.201 36.831 1.00 63.38 177 PRO A N 1
ATOM 1330 C CA . PRO A 1 177 ? 27.103 -31.913 37.584 1.00 63.38 177 PRO A CA 1
ATOM 1331 C C . PRO A 1 177 ? 27.681 -32.634 38.845 1.00 63.38 177 PRO A C 1
ATOM 1333 O O . PRO A 1 177 ? 28.896 -32.635 39.051 1.00 63.38 177 PRO A O 1
ATOM 1336 N N . PRO A 1 178 ? 26.859 -33.303 39.688 1.00 47.22 178 PRO A N 1
ATOM 1337 C CA . PRO A 1 178 ? 26.892 -34.776 39.677 1.00 47.22 178 PRO A CA 1
ATOM 1338 C C . PRO A 1 178 ? 25.514 -35.442 39.879 1.00 47.22 178 PRO A C 1
ATOM 1340 O O . PRO A 1 178 ? 24.608 -34.892 40.496 1.00 47.22 178 PRO A O 1
ATOM 1343 N N . GLY A 1 179 ? 25.365 -36.653 39.336 1.00 47.28 179 GLY A N 1
ATOM 1344 C CA . GLY A 1 179 ? 24.103 -37.391 39.297 1.00 47.28 179 GLY A CA 1
ATOM 1345 C C . GLY A 1 179 ? 23.610 -37.945 40.637 1.00 47.28 179 GLY A C 1
ATOM 1346 O O . GLY A 1 179 ? 24.385 -38.202 41.556 1.00 47.28 179 GLY A O 1
ATOM 1347 N N . LEU A 1 180 ? 22.305 -38.224 40.684 1.00 43.03 180 LEU A N 1
ATOM 1348 C CA . LEU A 1 180 ? 21.680 -39.096 41.672 1.00 43.03 180 LEU A CA 1
ATOM 1349 C C . LEU A 1 180 ? 20.786 -40.115 40.964 1.00 43.03 180 LEU A C 1
ATOM 1351 O O . LEU A 1 180 ? 19.841 -39.808 40.245 1.00 43.03 180 LEU A O 1
ATOM 1355 N N . SER A 1 181 ? 21.166 -41.361 41.170 1.00 42.78 181 SER A N 1
ATOM 1356 C CA . SER A 1 181 ? 20.534 -42.596 40.749 1.00 42.78 181 SER A CA 1
ATOM 1357 C C . SER A 1 181 ? 19.306 -42.954 41.601 1.00 42.78 181 SER A C 1
ATOM 1359 O O . SER A 1 181 ? 19.464 -43.159 42.802 1.00 42.78 181 SER A O 1
ATOM 1361 N N . GLY A 1 182 ? 18.156 -43.183 40.947 1.00 44.38 182 GLY A N 1
ATOM 1362 C CA . GLY A 1 182 ? 17.060 -44.091 41.364 1.00 44.38 182 GLY A CA 1
ATOM 1363 C C . GLY A 1 182 ? 16.131 -43.631 42.510 1.00 44.38 182 GLY A C 1
ATOM 1364 O O . GLY A 1 182 ? 16.550 -42.824 43.330 1.00 44.38 182 GLY A O 1
ATOM 1365 N N . PRO A 1 183 ? 14.884 -44.162 42.619 1.00 47.09 183 PRO A N 1
ATOM 1366 C CA . PRO A 1 183 ? 14.567 -45.578 42.413 1.00 47.09 183 PRO A CA 1
ATOM 1367 C C . PRO A 1 183 ? 13.375 -45.888 41.483 1.00 47.09 183 PRO A C 1
ATOM 1369 O O . PRO A 1 183 ? 12.450 -45.109 41.288 1.00 47.09 183 PRO A O 1
ATOM 1372 N N . SER A 1 184 ? 13.381 -47.125 40.984 1.00 54.69 184 SER A N 1
ATOM 1373 C CA . SER A 1 184 ? 12.247 -47.804 40.355 1.00 54.69 184 SER A CA 1
ATOM 1374 C C . SER A 1 184 ? 11.192 -48.210 41.398 1.00 54.69 184 SER A C 1
ATOM 1376 O O . SER A 1 184 ? 11.501 -49.000 42.292 1.00 54.69 184 SER A O 1
ATOM 1378 N N . ARG A 1 185 ? 9.963 -47.682 41.274 1.00 46.16 185 ARG A N 1
ATOM 1379 C CA . ARG A 1 185 ? 8.664 -48.144 41.833 1.00 46.16 185 ARG A CA 1
ATOM 1380 C C . ARG A 1 185 ? 7.574 -47.463 40.975 1.00 46.16 185 ARG A C 1
ATOM 1382 O O . ARG A 1 185 ? 7.662 -46.262 40.804 1.00 46.16 185 ARG A O 1
ATOM 1389 N N . GLY A 1 186 ? 6.556 -48.056 40.353 1.00 44.78 186 GLY A N 1
ATOM 1390 C CA . GLY A 1 186 ? 5.875 -49.334 40.528 1.00 44.78 186 GLY A CA 1
ATOM 1391 C C . GLY A 1 186 ? 4.357 -49.110 40.726 1.00 44.78 186 GLY A C 1
ATOM 1392 O O . GLY A 1 186 ? 3.938 -49.015 41.873 1.00 44.78 186 GLY A O 1
ATOM 1393 N N . GLY A 1 187 ? 3.566 -49.097 39.631 1.00 43.38 187 GLY A N 1
ATOM 1394 C CA . GLY A 1 187 ? 2.088 -49.319 39.562 1.00 43.38 187 GLY A CA 1
ATOM 1395 C C . GLY A 1 187 ? 1.165 -48.082 39.694 1.00 43.38 187 GLY A C 1
ATOM 1396 O O . GLY A 1 187 ? 1.677 -47.058 40.139 1.00 43.38 187 GLY A O 1
ATOM 1397 N N . PRO A 1 188 ? -0.167 -48.124 39.375 1.00 51.78 188 PRO A N 1
ATOM 1398 C CA . PRO A 1 188 ? -1.086 -49.254 39.090 1.00 51.78 188 PRO A CA 1
ATOM 1399 C C . PRO A 1 188 ? -1.960 -49.098 37.782 1.00 51.78 188 PRO A C 1
ATOM 1401 O O . PRO A 1 188 ? -1.733 -48.170 37.011 1.00 51.78 188 PRO A O 1
ATOM 1404 N N . PRO A 1 189 ? -2.911 -50.022 37.474 1.00 60.94 189 PRO A N 1
ATOM 1405 C CA . PRO A 1 189 ? -3.385 -50.344 36.111 1.00 60.94 189 PRO A CA 1
ATOM 1406 C C . PRO A 1 189 ? -4.844 -49.957 35.758 1.00 60.94 189 PRO A C 1
ATOM 1408 O O . PRO A 1 189 ? -5.678 -49.796 36.643 1.00 60.94 189 PRO A O 1
ATOM 1411 N N . GLY A 1 190 ? -5.192 -49.994 34.458 1.00 42.06 190 GLY A N 1
ATOM 1412 C CA . GLY A 1 190 ? -6.552 -50.332 33.982 1.00 42.06 190 GLY A CA 1
ATOM 1413 C C . GLY A 1 190 ? -6.941 -49.782 32.593 1.00 42.06 190 GLY A C 1
ATOM 1414 O O . GLY A 1 190 ? -6.230 -48.925 32.076 1.00 42.06 190 GLY A O 1
ATOM 1415 N N . PRO A 1 191 ? -8.076 -50.207 31.988 1.00 60.91 191 PRO A N 1
ATOM 1416 C CA . PRO A 1 191 ? -8.863 -51.425 32.205 1.00 60.91 191 PRO A CA 1
ATOM 1417 C C . PRO A 1 191 ? -8.950 -52.330 30.948 1.00 60.91 191 PRO A C 1
ATOM 1419 O O . PRO A 1 191 ? -8.777 -51.899 29.811 1.00 60.91 191 PRO A O 1
ATOM 1422 N N . SER A 1 192 ? -9.268 -53.611 31.163 1.00 45.41 192 SER A N 1
ATOM 1423 C CA . SER A 1 192 ? -9.705 -54.543 30.113 1.00 45.41 192 SER A CA 1
ATOM 1424 C C . SER A 1 192 ? -11.230 -54.557 29.980 1.00 45.41 192 SER A C 1
ATOM 1426 O O . SER A 1 192 ? -11.921 -54.688 30.983 1.00 45.41 192 SER A O 1
ATOM 1428 N N . LYS A 1 193 ? -11.674 -54.573 28.717 1.00 43.09 193 LYS A N 1
ATOM 1429 C CA . LYS A 1 193 ? -12.884 -55.198 28.144 1.00 43.09 193 LYS A CA 1
ATOM 1430 C C . LYS A 1 193 ? -14.279 -54.777 28.636 1.00 43.09 193 LYS A C 1
ATOM 1432 O O . LYS A 1 193 ? -14.686 -55.080 29.754 1.00 43.09 193 LYS A O 1
ATOM 1437 N N . SER A 1 194 ? -15.106 -54.365 27.675 1.00 46.03 194 SER A N 1
ATOM 1438 C CA . SER A 1 194 ? -16.257 -55.154 27.191 1.00 46.03 194 SER A CA 1
ATOM 1439 C C . SER A 1 194 ? -16.504 -54.843 25.721 1.00 46.03 194 SER A C 1
ATOM 1441 O O . SER A 1 194 ? -16.256 -53.680 25.341 1.00 46.03 194 SER A O 1
#

Foldseek 3Di:
DDDPPPDDDPVVVPPPVPVVVVVVVVVVPPDDPPDDDPVVLLVLLQVLLVVLCVVQVWAWDRWDWDDDDQEIEIEIEIECPPPRPDDQVRSQCSSQVSSCVSCVVVVRRHHYFYWYWYAYPNDIHTDDGDPDPPPPPVQDWDQDPPHRDTDGPPDQADPVPRDGDDDPPPDDDDDDDDDDDDDDDDDDDDDDDD

Secondary structure (DSSP, 8-state):
------PPPTTTSS----HHHHHHHHHH-----SS--HHHHHHHHHHHHHHHHHHHT-EE-PPEEEEETTEEEEEEEEE-SS---S-HHHHHHHHHHHHHHHHHHTT---EEEEEEEEEETTEEEEEES-S-------PPEEEPTTT--EEETT-SB-TTT-PBP--TTS------------------------

Sequence (194 aa):
MANLGTELPAHLRQEQVNPAANIMAGAMGQSAVDGPSEALLRRICEVAVRRVARKRGVAVETPQSSAEQDQLNVTVTYVDDGRVLDTPEDLAQAFEHSIQTELALKGYDFSTNLSLFCSKEGEIEKLIGQASEEVEEEEEMFACEICDGLVKDSDNECPHCGAMFEDEDSGSPKSGPPGLSGPSRGGPPGPSKS